Protein AF-A0A379UPT5-F1 (afdb_monomer)

InterPro domains:
  IPR011059 Metal-dependent hydrolase, composite domain superfamily [G3DSA:2.30.40.10] (29-107)
  IPR011059 Metal-dependent hydrolase, composite domain superfamily [SSF51338] (24-90)
  IPR013108 Amidohydrolase 3 [PF07969] (78-233)

Sequence (243 aa):
MISLVPPLLSRTALLFLLTATGAATAARPAADIILHNGNIITLNDAQPQASALAISGSRIVAIGDDTATDEWRGDHTRTIDLQGKTVIPGLTDTHIHAIRGGQTWTFETYWYDSPSLKDALDKLRADANRRPHDQWVAVVGSWIPA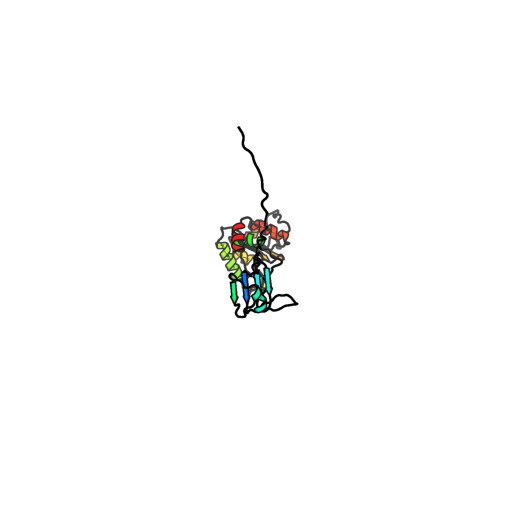QFAENRAPTVAELSHALPDHPAYIQYLYDYALVNQRGIDVLGLNNTPPPDLAGIRVERDAKGSATGKLFGDIAAFNQLFASISSNADREGGLRQFFR

Foldseek 3Di:
DDDDDDDDDDDDDDDDDDDDPDPPPDPQAAAQEKEAQEWEQDPDPVDRTAGMWGHHDPDTPFTHHPVRRPSRDDPNYHYDYCNHYYDYPDDDDPDDPLLVCLQCVLQEQACLPPQAPVSVLVSQLVSLVVDPFAQEYEHADNDDLCSHPNSGDDALVSNCVSCVRYWYWYDDHQAKIFIHPSVCVVQVCVDVVRDDQDQKDFDADPVRRGRRIIHGGPVSVVSVVCVSCVVGPRVVSNVVSVD

Organism: Salmonella enterica I (NCBI:txid59201)

Radius of gyration: 36.58 Å; Cα contacts (8 Å, |Δi|>4): 395; chains: 1; bounding box: 141×35×70 Å

Solvent-accessible surface area (backbone atoms only — not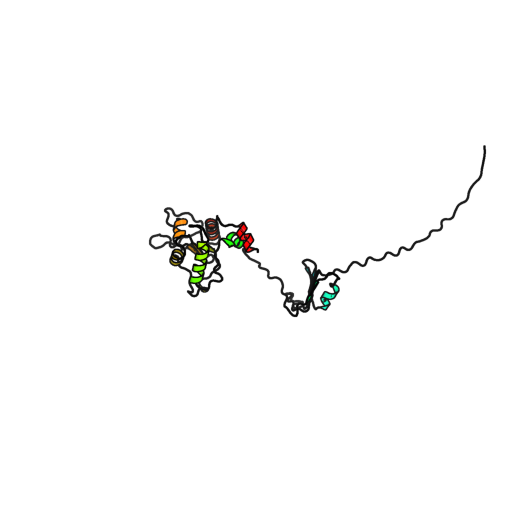 comparable to full-atom values): 14116 Å² total; per-residue (Å²): 138,89,85,88,88,86,88,84,90,81,86,89,81,87,82,85,81,85,78,82,76,78,77,77,76,74,77,76,74,50,22,52,35,35,44,24,55,27,40,31,47,62,86,35,90,94,53,48,64,29,26,17,34,20,28,39,92,95,39,79,79,32,71,25,46,59,72,58,34,52,81,32,63,41,100,76,36,45,75,42,81,42,82,60,41,76,46,67,73,80,86,79,84,91,82,77,62,61,68,66,52,11,37,38,46,80,52,46,48,81,32,75,88,33,57,27,64,68,54,38,48,52,53,49,38,57,56,46,73,74,46,66,81,65,47,63,38,33,25,82,32,50,60,59,36,77,56,20,77,78,57,48,72,86,50,43,67,57,45,25,71,59,32,71,65,28,23,34,42,44,29,44,73,62,70,35,33,40,23,14,60,44,25,35,60,76,61,33,57,73,43,89,78,49,68,90,52,68,68,50,46,72,41,56,48,99,85,66,44,59,63,30,42,34,33,35,50,71,67,23,49,51,53,53,49,51,61,70,48,64,83,47,60,36,65,62,8,34,60,61,63,76,107

pLDDT: mean 90.7, std 14.72, range [34.25, 98.81]

Mean predicted aligned error: 9.3 Å

Nearest PDB structures (foldseek):
  3ggm-assembly1_B  TM=8.087E-01  e=4.899E-08  [Bacillus thuringiensis] serovar konkukian
  3icj-assembly1_A  TM=5.922E-01  e=5.061E-10  Pyrococcus furiosus
  3igh-assembly1_X-2  TM=5.840E-01  e=2.181E-09  Pyrococcus horikoshii
  3t81-assembly1_B  TM=4.496E-01  e=1.947E-02  Agrobacterium fabrum str. C58
  3t8l-assembly1_A  TM=5.126E-01  e=5.047E-02  Agrobacterium fabrum str. C58

Structure (mmCIF, N/CA/C/O backbone):
data_AF-A0A379UPT5-F1
#
_entry.id   AF-A0A379UPT5-F1
#
loop_
_atom_site.group_PDB
_atom_site.id
_atom_site.type_symbol
_atom_site.label_atom_id
_atom_site.label_alt_id
_atom_site.label_comp_id
_atom_site.label_asym_id
_atom_site.label_entity_id
_atom_site.label_seq_id
_atom_site.pdbx_PDB_ins_code
_atom_site.Cartn_x
_atom_site.Cartn_y
_atom_site.Cartn_z
_atom_site.occupancy
_atom_site.B_iso_or_equiv
_atom_site.auth_seq_id
_atom_site.auth_comp_id
_atom_site.auth_asym_id
_atom_site.auth_atom_id
_atom_site.pdbx_PDB_model_num
ATOM 1 N N . MET A 1 1 ? -114.567 11.776 12.971 1.00 39.09 1 MET A N 1
ATOM 2 C CA . MET A 1 1 ? -114.683 10.951 14.195 1.00 39.09 1 MET A CA 1
ATOM 3 C C . MET A 1 1 ? -113.338 11.029 14.914 1.00 39.09 1 MET A C 1
ATOM 5 O O . MET A 1 1 ? -112.404 10.401 14.453 1.00 39.09 1 MET A O 1
ATOM 9 N N . ILE A 1 2 ? -113.070 12.145 15.601 1.00 42.41 2 ILE A N 1
ATOM 10 C CA . ILE A 1 2 ? -113.155 12.394 17.063 1.00 42.41 2 ILE A CA 1
ATOM 11 C C . ILE A 1 2 ? -112.222 11.493 17.889 1.00 42.41 2 ILE A C 1
ATOM 13 O O . ILE A 1 2 ? -112.517 10.315 18.038 1.00 42.41 2 ILE A O 1
ATOM 17 N N . SER A 1 3 ? -111.159 12.088 18.458 1.00 34.25 3 SER A N 1
ATOM 18 C CA . SER A 1 3 ? -110.799 12.088 19.901 1.00 34.25 3 SER A CA 1
ATOM 19 C C . SER A 1 3 ? -109.375 12.679 20.054 1.00 34.25 3 SER A C 1
ATOM 21 O O . SER A 1 3 ? -108.443 12.122 19.491 1.00 34.25 3 SER A O 1
ATOM 23 N N . LEU A 1 4 ? -109.162 13.929 20.496 1.00 41.66 4 LEU A N 1
ATOM 24 C CA . LEU A 1 4 ? -109.145 14.498 21.866 1.00 41.66 4 LEU A CA 1
ATOM 25 C C . LEU A 1 4 ? -107.931 14.097 22.752 1.00 41.66 4 LEU A C 1
ATOM 27 O O . LEU A 1 4 ? -107.810 12.941 23.138 1.00 41.66 4 LEU A O 1
ATOM 31 N N . VAL A 1 5 ? -107.191 15.145 23.184 1.00 39.75 5 VAL A N 1
ATOM 32 C CA . VAL A 1 5 ? -106.715 15.444 24.572 1.00 39.75 5 VAL A CA 1
ATOM 33 C C . VAL A 1 5 ? -105.258 15.075 24.980 1.00 39.75 5 VAL A C 1
ATOM 35 O O . VAL A 1 5 ? -104.710 14.116 24.453 1.00 39.75 5 VAL A O 1
ATOM 38 N N . PRO A 1 6 ? -104.596 15.905 25.843 1.00 50.44 6 PRO A N 1
ATOM 39 C CA . PRO A 1 6 ? -103.208 16.378 25.676 1.00 50.44 6 PRO A CA 1
ATOM 40 C C . PRO A 1 6 ? -102.223 16.016 26.838 1.00 50.44 6 PRO A C 1
ATOM 42 O O . PRO A 1 6 ? -102.115 14.839 27.155 1.00 50.44 6 PRO A O 1
ATOM 45 N N . PRO A 1 7 ? -101.413 16.949 27.401 1.00 66.00 7 PRO A N 1
ATOM 46 C CA . PRO A 1 7 ? -99.941 16.983 27.387 1.00 66.00 7 PRO A CA 1
ATOM 47 C C . PRO A 1 7 ? -99.294 16.539 28.718 1.00 66.00 7 PRO A C 1
ATOM 49 O O . PRO A 1 7 ? -100.008 16.351 29.691 1.00 66.00 7 PRO A O 1
ATOM 52 N N . LEU A 1 8 ? -97.953 16.476 28.808 1.00 41.16 8 LEU A N 1
ATOM 53 C CA . LEU A 1 8 ? -97.180 16.926 29.990 1.00 41.16 8 LEU A CA 1
ATOM 54 C C . LEU A 1 8 ? -95.660 16.809 29.775 1.00 41.16 8 LEU A C 1
ATOM 56 O O . LEU A 1 8 ? -95.152 15.825 29.243 1.00 41.16 8 LEU A O 1
ATOM 60 N N . LEU A 1 9 ? -94.955 17.859 30.203 1.00 49.62 9 LEU A N 1
ATOM 61 C CA . LEU A 1 9 ? -93.500 18.008 30.194 1.00 49.62 9 LEU A CA 1
ATOM 62 C C . LEU A 1 9 ? -92.819 16.976 31.105 1.00 49.62 9 LEU A C 1
ATOM 64 O O . LEU A 1 9 ? -93.272 16.756 32.228 1.00 49.62 9 LEU A O 1
ATOM 68 N N . SER A 1 10 ? -91.679 16.429 30.670 1.00 44.25 10 SER A N 1
ATOM 69 C CA . SER A 1 10 ? -90.803 15.610 31.515 1.00 44.25 10 SER A CA 1
ATOM 70 C C . SER A 1 10 ? -89.430 16.258 31.688 1.00 44.25 10 SER A C 1
ATOM 72 O O . SER A 1 10 ? -88.855 16.816 30.754 1.00 44.25 10 SER A O 1
ATOM 74 N N . ARG A 1 11 ? -88.959 16.212 32.934 1.00 47.78 11 ARG A N 1
ATOM 75 C CA . ARG A 1 11 ? -87.772 16.866 33.494 1.00 47.78 11 ARG A CA 1
ATOM 76 C C . ARG A 1 11 ? -86.488 16.160 33.052 1.00 47.78 11 ARG A C 1
ATOM 78 O O . ARG A 1 11 ? -86.352 14.957 33.252 1.00 47.78 11 ARG A O 1
ATOM 85 N N . THR A 1 12 ? -85.512 16.913 32.558 1.00 46.44 12 THR A N 1
ATOM 86 C CA . THR A 1 12 ? -84.156 16.418 32.281 1.00 46.44 12 THR A CA 1
ATOM 87 C C . THR A 1 12 ? -83.296 16.504 33.545 1.00 46.44 12 THR A C 1
ATOM 89 O O . THR A 1 12 ? -83.111 17.590 34.092 1.00 46.44 12 THR A O 1
ATOM 92 N N . ALA A 1 13 ? -82.753 15.375 34.005 1.00 48.22 13 ALA A N 1
ATOM 93 C CA . ALA A 1 13 ? -81.681 15.323 34.999 1.00 48.22 13 ALA A CA 1
ATOM 94 C C . ALA A 1 13 ? -80.364 14.995 34.279 1.00 48.22 13 ALA A C 1
ATOM 96 O O . ALA A 1 13 ? -80.297 14.025 33.526 1.00 48.22 13 ALA A O 1
ATOM 97 N N . LEU A 1 14 ? -79.339 15.824 34.480 1.00 49.22 14 LEU A N 1
ATOM 98 C CA . LEU A 1 14 ? -78.026 15.684 33.851 1.00 49.22 14 LEU A CA 1
ATOM 99 C C . LEU A 1 14 ? -77.088 14.924 34.801 1.00 49.22 14 LEU A C 1
ATOM 101 O O . LEU A 1 14 ? -76.799 15.401 35.897 1.00 49.22 14 LEU A O 1
ATOM 105 N N . LEU A 1 15 ? -76.628 13.742 34.387 1.00 45.25 15 LEU A N 1
ATOM 106 C CA . LEU A 1 15 ? -75.621 12.950 35.096 1.00 45.25 15 LEU A CA 1
ATOM 107 C C . LEU A 1 15 ? -74.233 13.310 34.538 1.00 45.25 15 LEU A C 1
ATOM 109 O O . LEU A 1 15 ? -73.964 13.071 33.363 1.00 45.25 15 LEU A O 1
ATOM 113 N N . PHE A 1 16 ? -73.351 13.878 35.361 1.00 50.06 16 PHE A N 1
ATOM 114 C CA . PHE A 1 16 ? -71.939 14.059 35.010 1.00 50.06 16 PHE A CA 1
ATOM 115 C C . PHE A 1 16 ? -71.174 12.759 35.297 1.00 50.06 16 PHE A C 1
ATOM 117 O O . PHE A 1 16 ? -71.005 12.385 36.457 1.00 50.06 16 PHE A O 1
ATOM 124 N N . LEU A 1 17 ? -70.702 12.070 34.251 1.00 53.34 17 LEU A N 1
ATOM 125 C CA . LEU A 1 17 ? -69.697 11.011 34.385 1.00 53.34 17 LEU A CA 1
ATOM 126 C C . LEU A 1 17 ? -68.301 11.645 34.456 1.00 53.34 17 LEU A C 1
ATOM 128 O O . LEU A 1 17 ? -67.858 12.289 33.508 1.00 53.34 17 LEU A O 1
ATOM 132 N N . LEU A 1 18 ? -67.599 11.424 35.567 1.00 55.56 18 LEU A N 1
ATOM 133 C CA . LEU A 1 18 ? -66.173 11.717 35.699 1.00 55.56 18 LEU A CA 1
ATOM 134 C C . LEU A 1 18 ? -65.381 10.593 35.008 1.00 55.56 18 LEU A C 1
ATOM 136 O O . LEU A 1 18 ? -65.272 9.488 35.538 1.00 55.56 18 LEU A O 1
ATOM 140 N N . THR A 1 19 ? -64.838 10.843 33.819 1.00 59.66 19 THR A N 1
ATOM 141 C CA . THR A 1 19 ? -63.882 9.926 33.183 1.00 59.66 19 THR A CA 1
ATOM 142 C C . THR A 1 19 ? -62.486 10.202 33.730 1.00 59.66 19 THR A C 1
ATOM 144 O O . THR A 1 19 ? -61.886 11.228 33.411 1.00 59.66 19 THR A O 1
ATOM 147 N N . ALA A 1 20 ? -61.959 9.293 34.552 1.00 57.50 20 ALA A N 1
ATOM 148 C CA . ALA A 1 20 ? -60.555 9.306 34.944 1.00 57.50 20 ALA A CA 1
ATOM 149 C C . ALA A 1 20 ? -59.690 8.955 33.722 1.00 57.50 20 ALA A C 1
ATOM 151 O O . ALA A 1 20 ? -59.616 7.801 33.305 1.00 57.50 20 ALA A O 1
ATOM 152 N N . THR A 1 21 ? -59.050 9.956 33.121 1.00 59.91 21 THR A N 1
ATOM 153 C CA . THR A 1 21 ? -58.015 9.749 32.106 1.00 59.91 21 THR A CA 1
ATOM 154 C C . 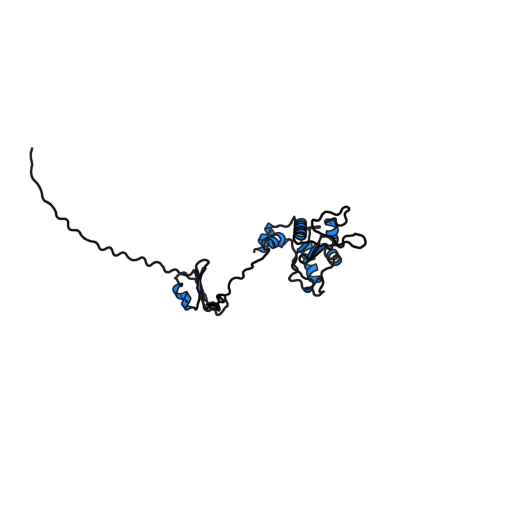THR A 1 21 ? -56.769 9.199 32.790 1.00 59.91 21 THR A C 1
ATOM 156 O O . THR A 1 21 ? -56.055 9.936 33.470 1.00 59.91 21 THR A O 1
ATOM 159 N N . GLY A 1 22 ? -56.511 7.900 32.629 1.00 53.53 22 GLY A N 1
ATOM 160 C CA . GLY A 1 22 ? -55.219 7.313 32.967 1.00 53.53 22 GLY A CA 1
ATOM 161 C C . GLY A 1 22 ? -54.136 7.989 32.131 1.00 53.53 22 GLY A C 1
ATOM 162 O O . GLY A 1 22 ? -54.154 7.902 30.905 1.00 53.53 22 GLY A O 1
ATOM 163 N N . ALA A 1 23 ? -53.220 8.701 32.786 1.00 54.81 23 ALA A N 1
ATOM 164 C CA . ALA A 1 23 ? -52.024 9.202 32.133 1.00 54.81 23 ALA A CA 1
ATOM 165 C C . ALA A 1 23 ? -51.222 7.990 31.650 1.00 54.81 23 ALA A C 1
ATOM 167 O O . ALA A 1 23 ? -50.731 7.208 32.465 1.00 54.81 23 ALA A O 1
ATOM 168 N N . ALA A 1 24 ? -51.116 7.810 30.334 1.00 57.53 24 ALA A N 1
ATOM 169 C CA . ALA A 1 24 ? -50.147 6.890 29.768 1.00 57.53 24 ALA A CA 1
ATOM 170 C C . ALA A 1 24 ? -48.765 7.365 30.231 1.00 57.53 24 ALA A C 1
ATOM 172 O O . ALA A 1 24 ? -48.284 8.411 29.794 1.00 57.53 24 ALA A O 1
ATOM 173 N N . THR A 1 25 ? -48.157 6.645 31.172 1.00 58.81 25 THR A N 1
ATOM 174 C CA . THR A 1 25 ? -46.758 6.843 31.539 1.00 58.81 25 THR A CA 1
ATOM 175 C C . THR A 1 25 ? -45.945 6.672 30.268 1.00 58.81 25 THR A C 1
ATOM 177 O O . THR A 1 25 ? -45.849 5.558 29.753 1.00 58.81 25 THR A O 1
ATOM 180 N N . ALA A 1 26 ? -45.417 7.773 29.725 1.00 59.91 26 ALA A N 1
ATOM 181 C CA . ALA A 1 26 ? -44.471 7.703 28.625 1.00 59.91 26 ALA A CA 1
ATOM 182 C C . ALA A 1 26 ? -43.355 6.748 29.055 1.00 59.91 26 ALA A C 1
ATOM 184 O O . ALA A 1 26 ? -42.753 6.941 30.116 1.00 59.91 26 ALA A O 1
ATOM 185 N N . ALA A 1 27 ? -43.153 5.678 28.284 1.00 64.81 27 ALA A N 1
ATOM 186 C CA . ALA A 1 27 ? -42.092 4.725 28.554 1.00 64.81 27 ALA A CA 1
ATOM 187 C C . ALA A 1 27 ? -40.776 5.503 28.644 1.00 64.81 27 ALA A C 1
ATOM 189 O O . ALA A 1 27 ? -40.470 6.311 27.762 1.00 64.81 27 ALA A O 1
ATOM 190 N N . ARG A 1 28 ? -40.041 5.321 29.746 1.00 68.50 28 ARG A N 1
ATOM 191 C CA . ARG A 1 28 ? -38.742 5.974 29.913 1.00 68.50 28 ARG A CA 1
ATOM 192 C C . ARG A 1 28 ? -37.831 5.536 28.763 1.00 68.50 28 ARG A C 1
ATOM 194 O O . ARG A 1 28 ? -37.852 4.353 28.418 1.00 68.50 28 ARG A O 1
ATOM 201 N N . PRO A 1 29 ? -37.064 6.456 28.157 1.00 79.56 29 PRO A N 1
ATOM 202 C CA . PRO A 1 29 ? -36.105 6.071 27.136 1.00 79.56 29 PRO A CA 1
ATOM 203 C C . PRO A 1 29 ? -35.089 5.103 27.756 1.00 79.56 29 PRO A C 1
ATOM 205 O O . PRO A 1 29 ? -34.488 5.404 28.782 1.00 79.56 29 PRO A O 1
ATOM 208 N N . ALA A 1 30 ? -34.944 3.926 27.151 1.00 92.50 30 ALA A N 1
ATOM 209 C CA . ALA A 1 30 ? -33.991 2.903 27.563 1.00 92.50 30 ALA A CA 1
ATOM 210 C C . ALA A 1 30 ? -32.846 2.824 26.548 1.00 92.50 30 ALA A C 1
ATOM 212 O O . ALA A 1 30 ? -33.042 3.048 25.351 1.00 92.50 30 ALA A O 1
ATOM 213 N N . ALA A 1 31 ? -31.649 2.508 27.027 1.00 97.31 31 ALA A N 1
ATOM 214 C CA . ALA A 1 31 ? -30.496 2.239 26.187 1.00 97.31 31 ALA A CA 1
ATOM 215 C C . ALA A 1 31 ? -30.583 0.842 25.562 1.00 97.31 31 ALA A C 1
ATOM 217 O O . ALA A 1 31 ? -31.107 -0.096 26.166 1.00 97.31 31 ALA A O 1
ATOM 218 N N . ASP A 1 32 ? -29.998 0.689 24.379 1.00 97.69 32 ASP A N 1
ATOM 219 C CA . ASP A 1 32 ? -29.817 -0.613 23.739 1.00 97.69 32 ASP A CA 1
ATOM 220 C C . ASP A 1 32 ? -28.683 -1.391 24.418 1.00 97.69 32 ASP A C 1
ATOM 222 O O . ASP A 1 32 ? -28.782 -2.602 24.626 1.00 97.69 32 ASP A O 1
ATOM 226 N N . ILE A 1 33 ? -27.599 -0.691 24.785 1.00 98.25 33 ILE A N 1
ATOM 227 C CA . ILE A 1 33 ? -26.409 -1.268 25.420 1.00 98.25 33 ILE A CA 1
ATOM 228 C C . ILE A 1 33 ? -25.971 -0.402 26.603 1.00 98.25 33 ILE A C 1
ATOM 230 O O . ILE A 1 33 ? -25.861 0.814 26.472 1.00 98.25 33 ILE A O 1
ATOM 234 N N . ILE A 1 34 ? -25.644 -1.033 27.730 1.00 98.19 34 ILE A N 1
ATOM 235 C CA . ILE A 1 34 ? -24.885 -0.426 28.830 1.00 98.19 34 ILE A CA 1
ATOM 236 C C . ILE A 1 34 ? -23.562 -1.174 28.964 1.00 98.19 34 ILE A C 1
ATOM 238 O O . ILE A 1 34 ? -23.550 -2.396 29.125 1.00 98.19 34 ILE A O 1
ATOM 242 N N . LEU A 1 35 ? -22.454 -0.439 28.908 1.00 98.19 35 LEU A N 1
ATOM 243 C CA . LEU A 1 35 ? -21.132 -0.923 29.296 1.00 98.19 35 LEU A CA 1
ATOM 244 C C . LEU A 1 35 ? -20.851 -0.406 30.707 1.00 98.19 35 LEU A C 1
ATOM 246 O O . LEU A 1 35 ? -21.046 0.784 30.938 1.00 98.19 35 LEU A O 1
ATOM 250 N N . HIS A 1 36 ? -20.398 -1.251 31.630 1.00 97.88 36 HIS A N 1
ATOM 251 C CA . HIS A 1 36 ? -20.111 -0.837 33.011 1.00 97.88 36 HIS A CA 1
ATOM 252 C C . HIS A 1 36 ? -18.873 -1.538 33.573 1.00 97.88 36 HIS A C 1
ATOM 254 O O . HIS A 1 36 ? -18.344 -2.448 32.927 1.00 97.88 36 HIS A O 1
ATOM 260 N N . ASN A 1 37 ? -18.416 -1.123 34.763 1.00 97.12 37 ASN A N 1
ATOM 261 C CA . ASN A 1 37 ? -17.210 -1.657 35.401 1.00 97.12 37 ASN A CA 1
ATOM 262 C C . ASN A 1 37 ? -15.981 -1.600 34.464 1.00 97.12 37 ASN A C 1
ATOM 264 O O . ASN A 1 37 ? -15.238 -2.570 34.322 1.00 97.12 37 ASN A O 1
ATOM 268 N N . GLY A 1 38 ? -15.802 -0.488 33.746 1.00 97.12 38 GLY A N 1
ATOM 269 C CA . GLY A 1 38 ? -14.705 -0.278 32.797 1.00 97.12 38 GLY A CA 1
ATOM 270 C C . GLY A 1 38 ? -13.767 0.869 33.164 1.00 97.12 38 GLY A C 1
ATOM 271 O O . GLY A 1 38 ? -13.973 1.587 34.137 1.00 97.12 38 GLY A O 1
ATOM 272 N N . ASN A 1 39 ? -12.746 1.058 32.332 1.00 97.38 39 ASN A N 1
ATOM 273 C CA . ASN A 1 39 ? -11.928 2.269 32.288 1.00 97.38 39 ASN A CA 1
ATOM 274 C C . ASN A 1 39 ? -12.211 3.008 30.971 1.00 97.38 39 ASN A C 1
ATOM 276 O O . ASN A 1 39 ? -11.667 2.664 29.924 1.00 97.38 39 ASN A O 1
ATOM 280 N N . ILE A 1 40 ? -13.112 3.983 30.984 1.00 97.81 40 ILE A N 1
ATOM 281 C CA . ILE A 1 40 ? -13.579 4.656 29.769 1.00 97.81 40 ILE A CA 1
ATOM 282 C C . ILE A 1 40 ? -12.841 5.983 29.618 1.00 97.81 40 ILE A C 1
ATOM 284 O O . ILE A 1 40 ? -13.010 6.888 30.433 1.00 97.81 40 ILE A O 1
ATOM 288 N N . ILE A 1 41 ? -12.057 6.109 28.548 1.00 96.81 41 ILE A N 1
ATOM 289 C CA . ILE A 1 41 ? -11.374 7.349 28.171 1.00 96.81 41 ILE A CA 1
ATOM 290 C C . ILE A 1 41 ? -12.310 8.134 27.256 1.00 96.81 41 ILE A C 1
ATOM 292 O O . ILE A 1 41 ? -12.623 7.690 26.156 1.00 96.81 41 ILE A O 1
ATOM 296 N N . THR A 1 42 ? -12.768 9.300 27.699 1.00 94.88 42 THR A N 1
ATOM 297 C CA . THR A 1 42 ? -13.811 10.054 26.978 1.00 94.88 42 THR A CA 1
ATOM 298 C C . THR A 1 42 ? -13.247 11.049 25.962 1.00 94.88 42 THR A C 1
ATOM 300 O O . THR A 1 42 ? -13.961 11.458 25.050 1.00 94.88 42 THR A O 1
ATOM 303 N N . LEU A 1 43 ? -11.983 11.459 26.144 1.00 92.19 43 LEU A N 1
ATOM 304 C CA . LEU A 1 43 ? -11.359 12.618 25.485 1.00 92.19 43 LEU A CA 1
ATOM 305 C C . LEU A 1 43 ? -12.127 13.944 25.687 1.00 92.19 43 LEU A C 1
ATOM 307 O O . LEU A 1 43 ? -11.954 14.886 24.920 1.00 92.19 43 LEU A O 1
ATOM 311 N N . ASN A 1 44 ? -12.967 14.024 26.722 1.00 93.81 44 ASN A N 1
ATOM 312 C CA . ASN A 1 44 ? -13.610 15.250 27.183 1.00 93.81 44 ASN A CA 1
ATOM 313 C C . ASN A 1 44 ? -12.847 15.793 28.396 1.00 93.81 44 ASN A C 1
ATOM 315 O O . ASN A 1 44 ? -12.866 15.168 29.455 1.00 93.81 44 ASN A O 1
ATOM 319 N N . ASP A 1 45 ? -12.238 16.973 28.274 1.00 94.25 45 ASP A N 1
ATOM 320 C CA . ASP A 1 45 ? -11.446 17.593 29.348 1.00 94.25 45 ASP A CA 1
ATOM 321 C C . ASP A 1 45 ? -12.235 17.792 30.654 1.00 94.25 45 ASP A C 1
ATOM 323 O O . ASP A 1 45 ? -11.663 17.721 31.741 1.00 94.25 45 ASP A O 1
ATOM 327 N N . ALA A 1 46 ? -13.554 18.002 30.574 1.00 94.38 46 ALA A N 1
ATOM 328 C CA . ALA A 1 46 ? -14.406 18.172 31.753 1.00 94.38 46 ALA A CA 1
ATOM 329 C C . ALA A 1 46 ? -14.744 16.846 32.462 1.00 94.38 46 ALA A C 1
ATOM 331 O O . ALA A 1 46 ? -15.145 16.854 33.624 1.00 94.38 46 ALA A O 1
ATOM 332 N N . GLN A 1 47 ? -14.606 15.712 31.772 1.00 92.44 47 GLN A N 1
ATOM 333 C CA . GLN A 1 47 ? -14.916 14.384 32.301 1.00 92.44 47 GLN A CA 1
ATOM 334 C C . GLN A 1 47 ? -14.029 13.328 31.624 1.00 92.44 47 GLN A C 1
ATOM 336 O O . GLN A 1 47 ? -14.537 12.513 30.857 1.00 92.44 47 GLN A O 1
ATOM 341 N N . PRO A 1 48 ? -12.705 13.331 31.858 1.00 92.25 48 PRO A N 1
ATOM 342 C CA . PRO A 1 48 ? -11.753 12.555 31.056 1.00 92.25 48 PRO A CA 1
ATOM 343 C C . PRO A 1 48 ? -11.838 11.037 31.278 1.00 92.25 48 PRO A C 1
ATOM 345 O O . PRO A 1 48 ? -11.384 10.270 30.427 1.00 92.25 48 PRO A O 1
ATOM 348 N N . GLN A 1 49 ? -12.413 10.608 32.407 1.00 93.19 49 GLN A N 1
ATOM 349 C CA . GLN A 1 49 ? -12.576 9.207 32.797 1.00 93.19 49 GLN A CA 1
ATOM 350 C C . GLN A 1 49 ? -14.020 8.913 33.220 1.00 93.19 49 GLN A C 1
ATOM 352 O O . GLN A 1 49 ? -14.691 9.762 33.810 1.00 93.19 49 GLN A O 1
ATOM 357 N N . ALA A 1 50 ? -14.472 7.692 32.943 1.00 97.38 50 ALA A N 1
ATOM 358 C CA . ALA A 1 50 ? -15.760 7.135 33.351 1.00 97.38 50 ALA A CA 1
ATOM 359 C C . ALA A 1 50 ? -15.627 5.615 33.583 1.00 97.38 50 ALA A C 1
ATOM 361 O O . ALA A 1 50 ? -14.680 5.001 33.086 1.00 97.38 50 ALA A O 1
ATOM 362 N N . SER A 1 51 ? -16.562 5.001 34.315 1.00 97.88 51 SER A N 1
ATOM 363 C CA . SER A 1 51 ? -16.633 3.538 34.485 1.00 97.88 51 SER A CA 1
ATOM 364 C C . SER A 1 51 ? -17.799 2.885 33.751 1.00 97.88 51 SER A C 1
ATOM 366 O O . SER A 1 51 ? -17.736 1.685 33.478 1.00 97.88 51 SER A O 1
ATOM 368 N N . ALA A 1 52 ? -18.815 3.661 33.362 1.00 98.06 52 ALA A N 1
ATOM 369 C CA . ALA A 1 52 ? -19.934 3.189 32.564 1.00 98.06 52 ALA A CA 1
ATOM 370 C C . ALA A 1 52 ? -20.384 4.186 31.485 1.00 98.06 52 ALA A C 1
ATOM 372 O O . ALA A 1 52 ? -20.196 5.402 31.596 1.00 98.06 52 ALA A O 1
ATOM 373 N N . LEU A 1 53 ? -20.990 3.654 30.421 1.00 97.56 53 LEU A N 1
ATOM 374 C CA . LEU A 1 53 ? -21.680 4.428 29.390 1.00 97.56 53 LEU A CA 1
ATOM 375 C C . LEU A 1 53 ? -22.903 3.671 28.861 1.00 97.56 53 LEU A C 1
ATOM 377 O O . LEU A 1 53 ? -22.909 2.439 28.798 1.00 97.56 53 LEU A O 1
ATOM 381 N N . ALA A 1 54 ? -23.917 4.417 28.435 1.00 97.88 54 ALA A N 1
ATOM 382 C CA . ALA A 1 54 ? -25.145 3.899 27.845 1.00 97.88 54 ALA A CA 1
ATOM 383 C C . ALA A 1 54 ? -25.266 4.342 26.379 1.00 97.88 54 ALA A C 1
ATOM 385 O O . ALA A 1 54 ? -25.015 5.504 26.052 1.00 97.88 54 ALA A O 1
ATOM 386 N N . ILE A 1 55 ? -25.661 3.425 25.495 1.00 97.75 55 ILE A N 1
ATOM 387 C CA . ILE A 1 55 ? -25.782 3.632 24.046 1.00 97.75 55 ILE A CA 1
ATOM 388 C C . ILE A 1 55 ? -27.229 3.396 23.621 1.00 97.75 55 ILE A C 1
ATOM 390 O O . ILE A 1 55 ? -27.800 2.352 23.931 1.00 97.75 55 ILE A O 1
ATOM 394 N N . SER A 1 56 ? -27.797 4.334 22.865 1.00 96.62 56 SER A N 1
ATOM 395 C CA . SER A 1 56 ? -29.070 4.171 22.158 1.00 96.62 56 SER A CA 1
ATOM 396 C C . SER A 1 56 ? -28.881 4.525 20.682 1.00 96.62 56 SER A C 1
ATOM 398 O O . SER A 1 56 ? -28.426 5.622 20.336 1.00 96.62 56 SER A O 1
ATOM 400 N N . GLY A 1 57 ? -29.170 3.574 19.797 1.00 94.81 57 GLY A N 1
ATOM 401 C CA . GLY A 1 57 ? -28.862 3.631 18.377 1.00 94.81 57 GLY A CA 1
ATOM 402 C C . GLY A 1 57 ? -27.382 3.928 18.136 1.00 94.81 57 GLY A C 1
ATOM 403 O O . GLY A 1 57 ? -26.500 3.153 18.495 1.00 94.81 57 GLY A O 1
ATOM 404 N N . SER A 1 58 ? -27.107 5.081 17.525 1.00 95.62 58 SER A N 1
ATOM 405 C CA . SER A 1 58 ? -25.756 5.554 17.207 1.00 95.62 58 SER A CA 1
ATOM 406 C C . SER A 1 58 ? -25.242 6.632 18.172 1.00 95.62 58 SER A C 1
ATOM 408 O O . SER A 1 58 ? -24.349 7.399 17.806 1.00 95.62 58 SER A O 1
ATOM 410 N N . ARG A 1 59 ? -25.851 6.784 19.357 1.00 96.44 59 ARG A N 1
ATOM 411 C CA . ARG A 1 59 ? -25.525 7.851 20.314 1.00 96.44 59 ARG A CA 1
ATOM 412 C C . ARG A 1 59 ? -25.199 7.289 21.688 1.00 96.44 59 ARG A C 1
ATOM 414 O O . ARG A 1 59 ? -25.881 6.395 22.178 1.00 96.44 59 ARG A O 1
ATOM 421 N N . ILE A 1 60 ? -24.199 7.884 22.327 1.00 96.31 60 ILE A N 1
ATOM 422 C CA . ILE A 1 60 ? -23.984 7.745 23.767 1.00 96.31 60 ILE A CA 1
ATOM 423 C C . ILE A 1 60 ? -24.992 8.672 24.452 1.00 96.31 60 ILE A C 1
ATOM 425 O O . ILE A 1 60 ? -25.013 9.869 24.167 1.00 96.31 60 ILE A O 1
ATOM 429 N N . VAL A 1 61 ? -25.856 8.108 25.293 1.00 96.19 61 VAL A N 1
ATOM 430 C CA . VAL A 1 61 ? -26.945 8.827 25.979 1.00 96.19 61 VAL A CA 1
ATOM 431 C C . VAL A 1 61 ? -26.635 9.121 27.446 1.00 96.19 61 VAL A C 1
ATOM 433 O O . VAL A 1 61 ? -27.188 10.066 27.998 1.00 96.19 61 VAL A O 1
ATOM 436 N N . ALA A 1 62 ? -25.696 8.384 28.043 1.00 96.00 62 ALA A N 1
ATOM 437 C CA . ALA A 1 62 ? -25.123 8.680 29.354 1.00 96.00 62 ALA A CA 1
ATOM 438 C C . ALA A 1 62 ? -23.680 8.178 29.454 1.00 96.00 62 ALA A C 1
ATOM 440 O O . ALA A 1 62 ? -23.313 7.197 28.803 1.00 96.00 62 ALA A O 1
ATOM 441 N N . ILE A 1 63 ? -22.873 8.850 30.276 1.00 96.62 63 ILE A N 1
ATOM 442 C CA . ILE A 1 63 ? -21.487 8.484 30.574 1.00 96.62 63 ILE A CA 1
ATOM 443 C C . ILE A 1 63 ? -21.102 8.974 31.974 1.00 96.62 63 ILE A C 1
ATOM 445 O O . ILE A 1 63 ? -21.371 10.120 32.337 1.00 96.62 63 ILE A O 1
ATOM 449 N N . GLY A 1 64 ? -20.481 8.115 32.776 1.00 95.50 64 GLY A N 1
ATOM 450 C CA . GLY A 1 64 ? -20.149 8.433 34.162 1.00 95.50 64 GLY A CA 1
ATOM 451 C C . GLY A 1 64 ? -19.705 7.211 34.946 1.00 95.50 64 GLY A C 1
ATOM 452 O O . GLY A 1 64 ? -19.011 6.351 34.409 1.00 95.50 64 GLY A O 1
ATOM 453 N N . ASP A 1 65 ? -20.074 7.146 36.220 1.00 94.06 65 ASP A N 1
ATOM 454 C CA . ASP A 1 65 ? -19.955 5.909 36.986 1.00 94.06 65 ASP A CA 1
ATOM 455 C C . ASP A 1 65 ? -21.096 4.932 36.646 1.00 94.06 65 ASP A C 1
ATOM 457 O O . ASP A 1 65 ? -21.986 5.245 35.851 1.00 94.06 65 ASP A O 1
ATOM 461 N N . ASP A 1 66 ? -21.082 3.744 37.249 1.00 84.69 66 ASP A N 1
ATOM 462 C CA . ASP A 1 66 ? -22.104 2.720 37.012 1.00 84.69 66 ASP A CA 1
ATOM 463 C C . ASP A 1 66 ? -23.530 3.247 37.296 1.00 84.69 66 ASP A C 1
ATOM 465 O O . ASP A 1 66 ? -24.456 2.940 36.540 1.00 84.69 66 ASP A O 1
ATOM 469 N N . THR A 1 67 ? -23.691 4.139 38.283 1.00 91.81 67 THR A N 1
ATOM 470 C CA . THR A 1 67 ? -24.995 4.717 38.654 1.00 91.81 67 THR A CA 1
ATOM 471 C C . THR A 1 67 ? -25.517 5.720 37.628 1.00 91.81 67 THR A C 1
ATOM 473 O O . THR A 1 67 ? -26.726 5.817 37.414 1.00 91.81 67 THR A O 1
ATOM 476 N N . ALA A 1 68 ? -24.622 6.412 36.915 1.00 91.31 68 ALA A N 1
ATOM 477 C CA . ALA A 1 68 ? -24.978 7.366 35.866 1.00 91.31 68 ALA A CA 1
ATOM 478 C C . ALA A 1 68 ? -25.717 6.719 34.678 1.00 91.31 68 ALA A C 1
ATOM 480 O O . ALA A 1 68 ? -26.332 7.418 33.876 1.00 91.31 68 ALA A O 1
ATOM 481 N N . THR A 1 69 ? -25.665 5.389 34.549 1.00 93.75 69 THR A N 1
ATOM 482 C CA . THR A 1 69 ? -26.342 4.646 33.472 1.00 93.75 69 THR A CA 1
ATOM 483 C C . THR A 1 69 ? -27.619 3.934 33.914 1.00 93.75 69 THR A C 1
ATOM 485 O O . THR A 1 69 ? -28.368 3.457 33.061 1.00 93.75 69 THR A O 1
ATOM 488 N N . ASP A 1 70 ? -27.914 3.880 35.215 1.00 90.69 70 ASP A N 1
ATOM 489 C CA . ASP A 1 70 ? -29.016 3.070 35.746 1.00 90.69 70 ASP A CA 1
ATOM 490 C C . ASP A 1 70 ? -30.394 3.548 35.282 1.00 90.69 70 ASP A C 1
ATOM 492 O O . ASP A 1 70 ? -31.274 2.729 35.021 1.00 90.69 70 ASP A O 1
ATOM 496 N N . GLU A 1 71 ? -30.585 4.859 35.107 1.00 90.62 71 GLU A N 1
ATOM 497 C CA . GLU A 1 71 ? -31.848 5.415 34.600 1.00 90.62 71 GLU A CA 1
ATOM 498 C C . GLU A 1 71 ? -32.152 5.006 33.148 1.00 90.62 71 GLU A C 1
ATOM 500 O O . GLU A 1 71 ? -33.310 5.040 32.729 1.00 90.62 71 GLU A O 1
ATOM 505 N N . TRP A 1 72 ? -31.124 4.581 32.406 1.00 94.75 72 TRP A N 1
ATOM 506 C CA . TRP A 1 72 ? -31.210 4.125 31.020 1.00 94.75 72 TRP A CA 1
ATOM 507 C C . TRP A 1 72 ? -31.404 2.610 30.907 1.00 94.75 72 TRP A C 1
ATOM 509 O O . TRP A 1 72 ? -31.529 2.085 29.799 1.00 94.75 72 TRP A O 1
ATOM 519 N N . ARG A 1 73 ? -31.428 1.885 32.028 1.00 94.38 73 ARG A N 1
ATOM 520 C CA . ARG A 1 73 ? -31.640 0.438 32.055 1.00 94.38 73 ARG A CA 1
ATOM 521 C C . ARG A 1 73 ? -33.125 0.115 31.876 1.00 94.38 73 ARG A C 1
ATOM 523 O O . ARG A 1 73 ? -33.955 0.498 32.696 1.00 94.38 73 ARG A O 1
ATOM 530 N N . GLY A 1 74 ? -33.448 -0.641 30.831 1.00 93.38 74 GLY A N 1
ATOM 531 C CA . GLY A 1 74 ? -34.782 -1.187 30.578 1.00 93.38 74 GLY A CA 1
ATOM 532 C C . GLY A 1 74 ? -34.772 -2.696 30.331 1.00 93.38 74 GLY A C 1
ATOM 533 O O . GLY A 1 74 ? -33.715 -3.321 30.245 1.00 93.38 74 GLY A O 1
ATOM 534 N N . ASP A 1 75 ? -35.963 -3.273 30.165 1.00 92.88 75 ASP A N 1
ATOM 535 C CA . ASP A 1 75 ? -36.181 -4.726 30.035 1.00 92.88 75 ASP A CA 1
ATOM 536 C C . ASP A 1 75 ? -35.439 -5.370 28.847 1.00 92.88 75 ASP A C 1
ATOM 538 O O . ASP A 1 75 ? -35.186 -6.575 28.840 1.00 92.88 75 ASP A O 1
ATOM 542 N N . HIS A 1 76 ? -35.077 -4.573 27.839 1.00 94.25 76 HIS A N 1
ATOM 543 C CA . HIS A 1 76 ? -34.360 -5.015 26.638 1.00 94.25 76 HIS A CA 1
ATOM 544 C C . HIS A 1 76 ? -32.913 -4.509 26.560 1.00 94.25 76 HIS A C 1
ATOM 546 O O . HIS A 1 76 ? -32.221 -4.791 25.582 1.00 94.25 76 HIS A O 1
ATOM 552 N N . THR A 1 77 ? -32.433 -3.781 27.573 1.00 97.12 77 THR A N 1
ATOM 553 C CA . THR A 1 77 ? -31.075 -3.235 27.580 1.00 97.12 77 THR A CA 1
ATOM 554 C C . THR A 1 77 ? -30.048 -4.346 27.752 1.00 97.12 77 THR A C 1
ATOM 556 O O . THR A 1 77 ? -29.997 -5.033 28.776 1.00 97.12 77 THR A O 1
ATOM 559 N N . ARG A 1 78 ? -29.149 -4.490 26.778 1.00 97.88 78 ARG A N 1
ATOM 560 C CA . ARG A 1 78 ? -28.016 -5.406 26.892 1.00 97.88 78 ARG A CA 1
ATOM 561 C C . ARG A 1 78 ? -26.955 -4.804 27.808 1.00 97.88 78 ARG A C 1
ATOM 563 O O . ARG A 1 78 ? -26.341 -3.798 27.480 1.00 97.88 78 ARG A O 1
ATOM 570 N N . THR A 1 79 ? -26.685 -5.457 28.931 1.00 97.25 79 THR A N 1
ATOM 571 C CA . THR A 1 79 ? -25.636 -5.023 29.867 1.00 97.25 79 THR A CA 1
ATOM 572 C C . THR A 1 79 ? -24.365 -5.835 29.658 1.00 97.25 79 THR A C 1
ATOM 574 O O . THR A 1 79 ? -24.426 -7.060 29.555 1.00 97.25 79 THR A O 1
ATOM 577 N N . ILE A 1 80 ? -23.225 -5.155 29.567 1.00 98.06 80 ILE A N 1
ATOM 578 C CA . ILE A 1 80 ? -21.908 -5.752 29.347 1.00 98.06 80 ILE A CA 1
ATOM 579 C C . ILE A 1 80 ? -20.975 -5.293 30.472 1.00 98.06 80 ILE A C 1
ATOM 581 O O . ILE A 1 80 ? -20.608 -4.120 30.539 1.00 98.06 80 ILE A O 1
ATOM 585 N N . ASP A 1 81 ? -20.584 -6.234 31.330 1.00 97.75 81 ASP A N 1
ATOM 586 C CA . ASP A 1 81 ? -19.535 -6.039 32.334 1.00 97.75 81 ASP A CA 1
ATOM 587 C C . ASP A 1 81 ? -18.167 -6.034 31.640 1.00 97.75 81 ASP A C 1
ATOM 589 O O . ASP A 1 81 ? -17.766 -7.020 31.011 1.00 97.75 81 ASP A O 1
ATOM 593 N N . LEU A 1 82 ? -17.460 -4.908 31.721 1.00 98.06 82 LEU A N 1
ATOM 594 C CA . LEU A 1 82 ? -16.153 -4.732 31.100 1.00 98.06 82 LEU A CA 1
ATOM 595 C C . LEU A 1 82 ? -15.015 -5.336 31.927 1.00 98.06 82 LEU A C 1
ATOM 597 O O . LEU A 1 82 ? -13.921 -5.489 31.384 1.00 98.06 82 LEU A O 1
ATOM 601 N N . GLN A 1 83 ? -15.240 -5.704 33.193 1.00 97.81 83 GLN A N 1
ATOM 602 C CA . GLN A 1 83 ? -14.233 -6.316 34.071 1.00 97.81 83 GLN A CA 1
ATOM 603 C C . GLN A 1 83 ? -12.919 -5.514 34.138 1.00 97.81 83 GLN A C 1
ATOM 605 O O . GLN A 1 83 ? -11.821 -6.065 34.061 1.00 97.81 83 GLN A O 1
ATOM 610 N N . GLY A 1 84 ? -13.033 -4.190 34.210 1.00 96.69 84 GLY A N 1
ATOM 611 C CA . GLY A 1 84 ? -11.921 -3.242 34.239 1.00 96.69 84 GLY A CA 1
ATOM 612 C C . GLY A 1 84 ? -11.247 -2.983 32.886 1.00 96.69 84 GLY A C 1
ATOM 613 O O . GLY A 1 84 ? -10.243 -2.273 32.843 1.00 96.69 84 GLY A O 1
ATOM 614 N N . LYS A 1 85 ? -11.753 -3.532 31.771 1.00 98.31 85 LYS A N 1
ATOM 615 C CA . LYS A 1 85 ? -11.196 -3.271 30.431 1.00 98.31 85 LYS A CA 1
ATOM 616 C C . LYS A 1 85 ? -11.370 -1.811 30.017 1.00 98.31 85 LYS A C 1
ATOM 618 O O . LYS A 1 85 ? -12.317 -1.132 30.416 1.00 98.31 85 LYS A O 1
ATOM 623 N N . THR A 1 86 ? -10.460 -1.354 29.159 1.00 97.62 86 THR A N 1
ATOM 624 C CA . THR A 1 86 ? -10.457 0.020 28.655 1.00 97.62 86 THR A CA 1
ATOM 625 C C . THR A 1 86 ? -11.358 0.180 27.433 1.00 97.62 86 THR A C 1
ATOM 627 O O . THR A 1 86 ? -11.270 -0.607 26.489 1.00 97.62 86 THR A O 1
ATOM 630 N N . VAL A 1 87 ? -12.166 1.241 27.424 1.00 97.25 87 VAL A N 1
ATOM 631 C 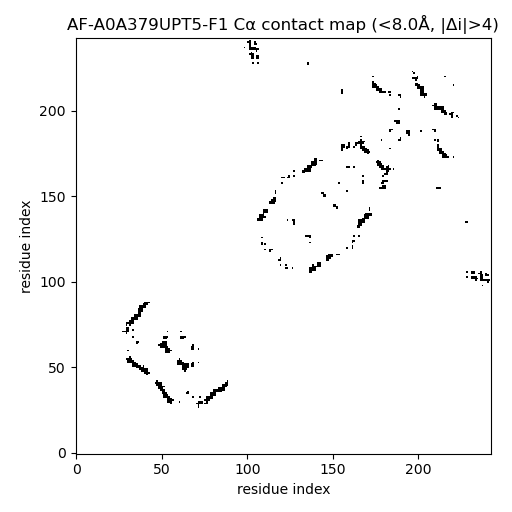CA . VAL A 1 87 ? -12.902 1.721 26.246 1.00 97.25 87 VAL A CA 1
ATOM 632 C C . VAL A 1 87 ? -12.285 3.040 25.798 1.00 97.25 87 VAL A C 1
ATOM 634 O O . VAL A 1 87 ? -12.057 3.931 26.614 1.00 97.25 87 VAL A O 1
ATOM 637 N N . ILE A 1 88 ? -12.029 3.160 24.498 1.00 96.44 88 ILE A N 1
ATOM 638 C CA . ILE A 1 88 ? -11.570 4.394 23.854 1.00 96.44 88 ILE A CA 1
ATOM 639 C C . ILE A 1 88 ? -12.542 4.784 22.738 1.00 96.44 88 ILE A C 1
ATOM 641 O O . ILE A 1 88 ? -13.253 3.910 22.226 1.00 96.44 88 ILE A O 1
ATOM 645 N N . PRO A 1 89 ? -12.563 6.056 22.308 1.00 94.25 89 PRO A N 1
ATOM 646 C CA . PRO A 1 89 ? -13.246 6.431 21.083 1.00 94.25 89 PRO A CA 1
ATOM 647 C C . PRO A 1 89 ? -12.676 5.641 19.904 1.00 94.25 89 PRO A C 1
ATOM 649 O O . PRO A 1 89 ? -11.479 5.343 19.859 1.00 94.25 89 PRO A O 1
ATOM 652 N N . GLY A 1 90 ? -13.539 5.299 18.947 1.00 94.88 90 GLY A N 1
ATOM 653 C CA . GLY A 1 90 ? -13.101 4.647 17.718 1.00 94.88 90 GLY A CA 1
ATOM 654 C C . GLY A 1 90 ? -12.023 5.477 17.019 1.00 94.88 90 GLY A C 1
ATOM 655 O O . GLY A 1 90 ? -12.120 6.705 16.950 1.00 94.88 90 GLY A O 1
ATOM 656 N N . LEU A 1 91 ? -10.990 4.808 16.508 1.00 94.69 91 LEU A N 1
ATOM 657 C CA . LEU A 1 91 ? -9.931 5.482 15.765 1.00 94.69 91 LEU A CA 1
ATOM 658 C C . LE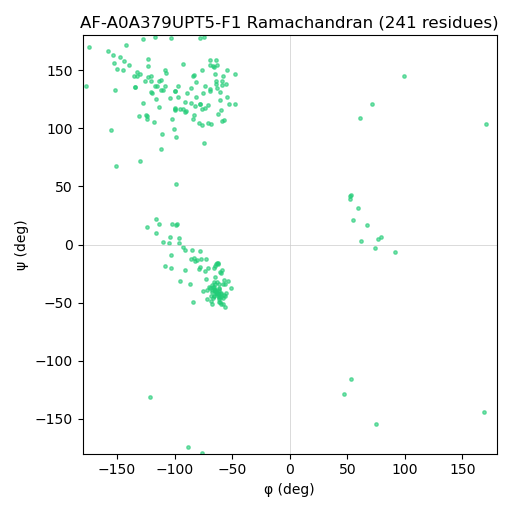U A 1 91 ? -10.518 6.119 14.502 1.00 94.69 91 LEU A C 1
ATOM 660 O O . LEU A 1 91 ? -11.293 5.490 13.783 1.00 94.69 91 LEU A O 1
ATOM 664 N N . THR A 1 92 ? -10.141 7.370 14.242 1.00 94.00 92 THR A N 1
ATOM 665 C CA . THR A 1 92 ? -10.537 8.100 13.034 1.00 94.00 92 THR A CA 1
ATOM 666 C C . THR A 1 92 ? -9.304 8.346 12.183 1.00 94.00 92 THR A C 1
ATOM 668 O O . THR A 1 92 ? -8.380 9.031 12.617 1.00 94.00 92 THR A O 1
ATOM 671 N N . ASP A 1 93 ? -9.305 7.799 10.972 1.00 93.62 93 ASP A N 1
ATOM 672 C CA . ASP A 1 93 ? -8.310 8.115 9.953 1.00 93.62 93 ASP A CA 1
ATOM 673 C C . ASP A 1 93 ? -8.823 9.291 9.110 1.00 93.62 93 ASP A C 1
ATOM 675 O O . ASP A 1 93 ? -9.854 9.190 8.441 1.00 93.62 93 ASP A O 1
ATOM 679 N N . THR A 1 94 ? -8.142 10.435 9.196 1.00 94.94 94 THR A N 1
ATOM 680 C CA . THR A 1 94 ? -8.542 11.668 8.504 1.00 94.94 94 THR A CA 1
ATOM 681 C C . THR A 1 94 ? -8.025 11.748 7.071 1.00 94.94 94 THR A C 1
ATOM 683 O O . THR A 1 94 ? -8.488 12.607 6.319 1.00 94.94 94 THR A O 1
ATOM 686 N N . HIS A 1 95 ? -7.092 10.877 6.668 1.00 93.94 95 HIS A N 1
ATOM 687 C CA . HIS A 1 95 ? -6.545 10.866 5.316 1.00 93.94 95 HIS A CA 1
ATOM 688 C C . HIS A 1 95 ? -6.010 9.484 4.938 1.00 93.94 95 HIS A C 1
ATOM 690 O O . HIS A 1 95 ? -4.856 9.141 5.195 1.00 93.94 95 HIS A O 1
ATOM 696 N N . ILE A 1 96 ? -6.831 8.736 4.201 1.00 91.69 96 ILE A N 1
ATOM 697 C CA . ILE A 1 96 ? -6.465 7.440 3.636 1.00 91.69 96 ILE A CA 1
ATOM 698 C C . ILE A 1 96 ? -6.854 7.354 2.162 1.00 91.69 96 ILE A C 1
ATOM 700 O O . ILE A 1 96 ? -7.870 7.882 1.712 1.00 91.69 96 ILE A O 1
ATOM 704 N N . HIS A 1 97 ? -6.067 6.606 1.395 1.00 90.38 97 HIS A N 1
ATOM 705 C CA . HIS A 1 97 ? -6.361 6.279 0.002 1.00 90.38 97 HIS A CA 1
ATOM 706 C C . HIS A 1 97 ? -6.986 4.880 -0.126 1.00 90.38 97 HIS A C 1
ATOM 708 O O . HIS A 1 97 ? -6.507 4.059 -0.906 1.00 90.38 97 HIS A O 1
ATOM 714 N N . ALA A 1 98 ? -8.045 4.599 0.642 1.00 92.06 98 ALA A N 1
ATOM 715 C CA . ALA A 1 98 ? -8.634 3.258 0.755 1.00 92.06 98 ALA A CA 1
ATOM 716 C C . ALA A 1 98 ? -9.190 2.731 -0.580 1.00 92.06 98 ALA A C 1
ATOM 718 O O . ALA A 1 98 ? -8.917 1.599 -0.961 1.00 92.06 98 ALA A O 1
ATOM 719 N N . ILE A 1 99 ? -9.898 3.571 -1.344 1.00 92.00 99 ILE A N 1
ATOM 720 C CA . ILE A 1 99 ? -10.418 3.180 -2.666 1.00 92.00 99 ILE A CA 1
ATOM 721 C C . ILE A 1 99 ? -9.279 2.913 -3.653 1.00 92.00 99 ILE A C 1
ATOM 723 O O . ILE A 1 99 ? -9.306 1.905 -4.350 1.00 92.00 99 ILE A O 1
ATOM 727 N N . ARG A 1 100 ? -8.254 3.775 -3.680 1.00 89.00 100 ARG A N 1
ATOM 728 C CA . ARG A 1 100 ? -7.069 3.582 -4.530 1.00 89.00 100 ARG A CA 1
ATOM 729 C C . ARG A 1 100 ? -6.364 2.269 -4.187 1.00 89.00 100 ARG A C 1
ATOM 731 O O . ARG A 1 100 ? -6.106 1.483 -5.084 1.00 89.00 100 ARG A O 1
ATOM 738 N N . GLY A 1 101 ? -6.076 2.037 -2.902 1.00 89.88 101 GLY A N 1
ATOM 739 C CA . GLY A 1 101 ? -5.426 0.806 -2.442 1.00 89.88 101 GLY A CA 1
ATOM 740 C C . GLY A 1 101 ? -6.260 -0.437 -2.749 1.00 89.88 101 GLY A C 1
ATOM 741 O O . GLY A 1 101 ? -5.725 -1.434 -3.216 1.00 89.88 101 GLY A O 1
ATOM 742 N N . GLY A 1 102 ? -7.581 -0.357 -2.579 1.00 94.81 102 GLY A N 1
ATOM 743 C CA . GLY A 1 102 ? -8.478 -1.457 -2.910 1.00 94.81 102 GLY A CA 1
ATOM 744 C C . GLY A 1 102 ? -8.538 -1.776 -4.405 1.00 94.81 102 GLY A C 1
ATOM 745 O O . GLY A 1 102 ? -8.549 -2.944 -4.771 1.00 94.81 102 GLY A O 1
ATOM 746 N N . GLN A 1 103 ? -8.510 -0.775 -5.291 1.00 94.50 103 GLN A N 1
ATOM 747 C CA . GLN A 1 103 ? -8.570 -0.989 -6.746 1.00 94.50 103 GLN A CA 1
ATOM 748 C C . GLN A 1 103 ? -7.410 -1.825 -7.305 1.00 94.50 103 GLN A C 1
ATOM 750 O O . GLN A 1 103 ? -7.562 -2.427 -8.366 1.00 94.50 103 GLN A O 1
ATOM 755 N N . THR A 1 104 ? -6.269 -1.869 -6.622 1.00 94.31 104 THR A N 1
ATOM 756 C CA . THR A 1 104 ? -5.082 -2.621 -7.052 1.00 94.31 104 THR A CA 1
ATOM 757 C C . THR A 1 104 ? -4.593 -3.618 -6.005 1.00 94.31 104 THR A C 1
ATOM 759 O O . THR A 1 104 ? -3.514 -4.181 -6.163 1.00 94.31 104 THR A O 1
ATOM 762 N N . TRP A 1 105 ? -5.414 -3.927 -4.994 1.00 94.25 105 TRP A N 1
ATOM 763 C CA . TRP A 1 105 ? -5.045 -4.799 -3.872 1.00 94.25 105 TRP A CA 1
ATOM 764 C C . TRP A 1 105 ? -4.538 -6.182 -4.298 1.00 94.25 105 TRP A C 1
ATOM 766 O O . TRP A 1 105 ? -3.560 -6.688 -3.763 1.00 94.25 105 TRP A O 1
ATOM 776 N N . THR A 1 106 ? -5.188 -6.795 -5.287 1.00 93.25 106 THR A N 1
ATOM 777 C CA . THR A 1 106 ? -4.809 -8.110 -5.834 1.00 93.25 106 THR A CA 1
ATOM 778 C C . THR A 1 106 ? -3.702 -8.035 -6.882 1.00 93.25 106 THR A C 1
ATOM 780 O O . THR A 1 106 ? -3.160 -9.062 -7.291 1.00 93.25 106 THR A O 1
ATOM 783 N N . PHE A 1 107 ? -3.387 -6.827 -7.350 1.00 94.81 107 PHE A N 1
ATOM 784 C CA . PHE A 1 107 ? -2.374 -6.575 -8.366 1.00 94.81 107 PHE A CA 1
ATOM 785 C C . PHE A 1 107 ? -1.016 -6.218 -7.754 1.00 94.81 107 PHE A C 1
ATOM 787 O O . PHE A 1 107 ? 0.018 -6.535 -8.346 1.00 94.81 107 PHE A O 1
ATOM 794 N N . GLU A 1 108 ? -0.997 -5.569 -6.596 1.00 95.44 108 GLU A N 1
ATOM 795 C CA . GLU A 1 108 ? 0.224 -5.194 -5.888 1.00 95.44 108 GLU A CA 1
ATOM 796 C C . GLU A 1 108 ? 0.782 -6.351 -5.049 1.00 95.44 108 GLU A C 1
ATOM 798 O O . GLU A 1 108 ? 0.050 -7.150 -4.471 1.00 95.44 108 GLU A O 1
ATOM 803 N N . THR A 1 109 ? 2.106 -6.409 -4.963 1.00 96.56 109 THR A N 1
ATOM 804 C CA . THR A 1 109 ? 2.847 -7.160 -3.954 1.00 96.56 109 THR A CA 1
ATOM 805 C C . THR A 1 109 ? 3.225 -6.190 -2.842 1.00 96.56 109 THR A C 1
ATOM 807 O O . THR A 1 109 ? 3.698 -5.084 -3.109 1.00 96.56 109 THR A O 1
ATOM 810 N N . TYR A 1 110 ? 3.069 -6.612 -1.591 1.00 95.88 110 TYR A N 1
ATOM 811 C CA . TYR A 1 110 ? 3.375 -5.779 -0.435 1.00 95.88 110 TYR A CA 1
ATOM 812 C C . TYR A 1 110 ? 4.631 -6.250 0.292 1.00 95.88 110 TYR A C 1
ATOM 814 O O . TYR A 1 110 ? 4.831 -7.445 0.517 1.00 95.88 110 TYR A O 1
ATOM 822 N N . TRP A 1 111 ? 5.484 -5.297 0.663 1.00 97.81 111 TRP A N 1
ATOM 823 C CA . TRP A 1 111 ? 6.779 -5.555 1.301 1.00 97.81 111 TRP A CA 1
ATOM 824 C C . TRP A 1 111 ? 6.875 -4.999 2.727 1.00 97.81 111 TRP A C 1
ATOM 826 O O . TRP A 1 111 ? 7.962 -5.007 3.302 1.00 97.81 111 TRP A O 1
ATOM 836 N N . TYR A 1 112 ? 5.768 -4.540 3.323 1.00 94.75 112 TYR A N 1
ATOM 837 C CA . TYR A 1 112 ? 5.775 -3.867 4.634 1.00 94.75 112 TYR A CA 1
ATOM 838 C C . TYR A 1 112 ? 6.219 -4.791 5.780 1.00 94.75 112 TYR A C 1
ATOM 840 O O . TYR A 1 112 ? 6.605 -4.326 6.846 1.00 94.75 112 TYR A O 1
ATOM 848 N N . ASP A 1 113 ? 6.173 -6.101 5.553 1.00 95.94 113 ASP A N 1
ATOM 849 C CA . ASP A 1 113 ? 6.547 -7.180 6.464 1.00 95.94 113 ASP A CA 1
ATOM 850 C C . ASP A 1 113 ? 7.781 -7.965 5.964 1.00 95.94 113 ASP A C 1
ATOM 852 O O . ASP A 1 113 ? 8.014 -9.099 6.380 1.00 95.94 113 ASP A O 1
ATOM 856 N N . SER A 1 114 ? 8.555 -7.404 5.029 1.00 98.00 114 SER A N 1
ATOM 857 C CA . SER A 1 114 ? 9.772 -8.021 4.483 1.00 98.00 114 SER A CA 1
ATOM 858 C C . SER A 1 114 ? 11.028 -7.388 5.098 1.00 98.00 114 SER A C 1
ATOM 860 O O . SER A 1 114 ? 11.356 -6.254 4.741 1.00 98.00 114 SER A O 1
ATOM 862 N N . PRO A 1 115 ? 11.763 -8.099 5.978 1.00 97.75 115 PRO A N 1
ATOM 863 C CA . PRO A 1 115 ? 12.930 -7.553 6.678 1.00 97.75 115 PRO A CA 1
ATOM 864 C C . PRO A 1 115 ? 14.236 -7.638 5.871 1.00 97.75 115 PRO A C 1
ATOM 866 O O . PRO A 1 115 ? 15.272 -7.164 6.328 1.00 97.75 115 PRO A O 1
ATOM 869 N N . SER A 1 116 ? 14.236 -8.254 4.686 1.00 98.69 116 SER A N 1
ATOM 870 C CA . SER A 1 116 ? 15.410 -8.360 3.810 1.00 98.69 116 SER A CA 1
ATOM 871 C C . SER A 1 116 ? 15.022 -8.259 2.337 1.00 98.69 116 SER A C 1
ATOM 873 O O . SER A 1 116 ? 13.879 -8.547 1.964 1.00 98.69 116 SER A O 1
ATOM 875 N N . LEU A 1 117 ? 15.980 -7.894 1.479 1.00 98.62 117 LEU A N 1
ATOM 876 C CA . LEU A 1 117 ? 15.768 -7.920 0.030 1.00 98.62 117 LEU A CA 1
ATOM 877 C C . LEU A 1 117 ? 15.516 -9.334 -0.481 1.00 98.62 117 LEU A C 1
ATOM 879 O O . LEU A 1 117 ? 14.736 -9.511 -1.414 1.00 98.62 117 LEU A O 1
ATOM 883 N N . LYS A 1 118 ? 16.125 -10.347 0.144 1.00 98.44 118 LYS A N 1
ATOM 884 C CA . LYS A 1 118 ? 15.835 -11.743 -0.183 1.00 98.44 118 LYS A CA 1
ATOM 885 C C . LYS A 1 118 ? 14.344 -12.052 0.005 1.00 98.44 118 LYS A C 1
ATOM 887 O O . LYS A 1 118 ? 13.719 -12.550 -0.927 1.00 98.44 118 LYS A O 1
ATOM 892 N N . ASP A 1 119 ? 13.768 -11.719 1.161 1.00 98.50 119 ASP A N 1
ATOM 893 C CA . ASP A 1 119 ? 12.351 -11.992 1.450 1.00 98.50 119 ASP A CA 1
ATOM 894 C C . ASP A 1 119 ? 11.417 -11.199 0.527 1.00 98.50 119 ASP A C 1
ATOM 896 O O . ASP A 1 119 ? 10.424 -11.728 0.025 1.00 98.50 119 ASP A O 1
ATOM 900 N N . ALA A 1 120 ? 11.761 -9.937 0.259 1.00 98.56 120 ALA A N 1
ATOM 901 C CA . ALA A 1 120 ? 11.030 -9.073 -0.660 1.00 98.56 120 ALA A CA 1
ATOM 902 C C . ALA A 1 120 ? 11.005 -9.641 -2.094 1.00 98.56 120 ALA A C 1
ATOM 904 O O . ALA A 1 120 ? 9.938 -9.771 -2.701 1.00 98.56 120 ALA A O 1
ATOM 905 N N . LEU A 1 121 ? 12.167 -10.035 -2.625 1.00 98.62 121 LEU A N 1
ATOM 906 C CA . LEU A 1 121 ? 12.289 -10.618 -3.962 1.00 98.62 121 LEU A CA 1
ATOM 907 C C . LEU A 1 121 ? 11.630 -12.001 -4.052 1.00 98.62 121 LEU A C 1
ATOM 909 O O . LEU A 1 121 ? 11.040 -12.316 -5.083 1.00 98.62 121 LEU A O 1
ATOM 913 N N . ASP A 1 122 ? 11.673 -12.810 -2.992 1.00 98.38 122 ASP A N 1
ATOM 914 C CA . ASP A 1 122 ? 10.998 -14.112 -2.956 1.00 98.38 122 ASP A CA 1
ATOM 915 C C . ASP A 1 122 ? 9.467 -13.967 -2.960 1.00 98.38 122 ASP A C 1
ATOM 917 O O . ASP A 1 122 ? 8.792 -14.681 -3.704 1.00 98.38 122 ASP A O 1
ATOM 921 N N . LYS A 1 123 ? 8.908 -12.998 -2.217 1.00 97.94 123 LYS A N 1
ATOM 922 C CA . LYS A 1 123 ? 7.475 -12.655 -2.302 1.00 97.94 123 LYS A CA 1
ATOM 923 C C . LYS A 1 123 ? 7.092 -12.182 -3.703 1.00 97.94 123 LYS A C 1
ATOM 925 O O . LYS A 1 123 ? 6.104 -12.652 -4.260 1.00 97.94 123 LYS A O 1
ATOM 930 N N . LEU A 1 124 ? 7.910 -11.312 -4.296 1.00 97.75 124 LEU A N 1
ATOM 931 C CA . LEU A 1 124 ? 7.681 -10.800 -5.646 1.00 97.75 124 LEU A CA 1
ATOM 932 C C . LEU A 1 124 ? 7.689 -11.925 -6.698 1.00 97.75 124 LEU A C 1
ATOM 934 O O . LEU A 1 124 ? 6.813 -11.972 -7.558 1.00 97.75 124 LEU A O 1
ATOM 938 N N . ARG A 1 125 ? 8.632 -12.874 -6.597 1.00 97.94 125 ARG A N 1
ATOM 939 C CA . ARG A 1 125 ? 8.677 -14.088 -7.434 1.00 97.94 125 ARG A CA 1
ATOM 940 C C . ARG A 1 125 ? 7.443 -14.960 -7.252 1.00 97.94 125 ARG A C 1
ATOM 942 O O . ARG A 1 125 ? 6.887 -15.446 -8.232 1.00 97.94 125 ARG A O 1
ATOM 949 N N . ALA A 1 126 ? 7.018 -15.180 -6.009 1.00 97.19 126 ALA A N 1
ATOM 950 C CA . ALA A 1 126 ? 5.840 -15.990 -5.719 1.00 97.19 126 ALA A CA 1
ATOM 951 C C . ALA A 1 126 ? 4.569 -15.390 -6.341 1.00 97.19 126 ALA A C 1
ATOM 953 O O . ALA A 1 126 ? 3.740 -16.139 -6.858 1.00 97.19 126 ALA A O 1
ATOM 954 N N . ASP A 1 127 ? 4.436 -14.063 -6.337 1.00 95.44 127 ASP A N 1
ATOM 955 C CA . ASP A 1 127 ? 3.320 -13.374 -6.988 1.00 95.44 127 ASP A CA 1
ATOM 956 C C . ASP A 1 127 ? 3.418 -13.412 -8.513 1.00 95.44 127 ASP A C 1
ATOM 958 O O . ASP A 1 127 ? 2.400 -13.624 -9.172 1.00 95.44 127 ASP A O 1
ATOM 962 N N . ALA A 1 128 ? 4.620 -13.276 -9.077 1.00 96.44 128 ALA A N 1
ATOM 963 C CA . ALA A 1 128 ? 4.849 -13.416 -10.513 1.00 96.44 128 ALA A CA 1
ATOM 964 C C . ALA A 1 128 ? 4.457 -14.804 -11.031 1.00 96.44 128 ALA A C 1
ATOM 966 O O . ALA A 1 128 ? 3.719 -14.912 -12.003 1.00 96.44 128 ALA A O 1
ATOM 967 N N . ASN A 1 129 ? 4.850 -15.864 -10.316 1.00 95.50 129 ASN A N 1
ATOM 968 C CA . ASN A 1 129 ? 4.570 -17.256 -10.686 1.00 95.50 129 ASN A CA 1
ATOM 969 C C . ASN A 1 129 ? 3.072 -17.606 -10.721 1.00 95.50 129 ASN A C 1
ATOM 971 O O . ASN A 1 129 ? 2.692 -18.647 -11.255 1.00 95.50 129 ASN A O 1
ATOM 975 N N . ARG A 1 130 ? 2.210 -16.772 -10.127 1.00 93.38 130 ARG A N 1
ATOM 976 C CA . ARG A 1 130 ? 0.747 -16.932 -10.172 1.00 93.38 130 ARG A CA 1
ATOM 977 C C . ARG A 1 130 ? 0.106 -16.189 -11.344 1.00 93.38 130 ARG A C 1
ATOM 979 O O . ARG A 1 130 ? -1.107 -16.286 -11.521 1.00 93.38 130 ARG A O 1
ATOM 986 N N . ARG A 1 131 ? 0.885 -15.431 -12.117 1.00 92.12 131 ARG A N 1
ATOM 987 C CA . ARG A 1 131 ? 0.407 -14.620 -13.237 1.00 92.12 131 ARG A CA 1
ATOM 988 C C . ARG A 1 131 ? 0.833 -15.240 -14.569 1.00 92.12 131 ARG A C 1
ATOM 990 O O . ARG A 1 131 ? 1.882 -15.874 -14.650 1.00 92.12 131 ARG A O 1
ATOM 997 N N . PRO A 1 132 ? 0.048 -15.043 -15.639 1.00 92.00 132 PRO A N 1
ATOM 998 C CA . PRO A 1 132 ? 0.506 -15.301 -16.997 1.00 92.00 132 PRO A CA 1
ATOM 999 C C . PRO A 1 132 ? 1.801 -14.550 -17.323 1.00 92.00 132 PRO A C 1
ATOM 1001 O O . PRO A 1 132 ? 2.024 -13.446 -16.820 1.00 92.00 132 PRO A O 1
ATOM 1004 N N . HIS A 1 133 ? 2.604 -15.133 -18.215 1.00 89.25 133 HIS A N 1
ATOM 1005 C CA . HIS A 1 133 ? 3.819 -14.521 -18.760 1.00 89.25 133 HIS A CA 1
ATOM 1006 C C . HIS A 1 133 ? 3.566 -13.074 -19.217 1.00 89.25 133 HIS A C 1
ATOM 1008 O O . HIS A 1 133 ? 2.470 -12.751 -19.682 1.00 89.25 133 HIS A O 1
ATOM 1014 N N . ASP A 1 134 ? 4.572 -12.208 -19.085 1.00 88.81 134 ASP A N 1
ATOM 1015 C CA . ASP A 1 134 ? 4.518 -10.780 -19.435 1.00 88.81 134 ASP A CA 1
ATOM 1016 C C . ASP A 1 134 ? 3.508 -9.915 -18.671 1.00 88.81 134 ASP A C 1
ATOM 1018 O O . ASP A 1 134 ? 3.423 -8.710 -18.920 1.00 88.81 134 ASP A O 1
ATOM 1022 N N . GLN A 1 135 ? 2.776 -10.461 -17.698 1.00 94.56 135 GLN A N 1
ATOM 1023 C CA . GLN A 1 135 ? 2.002 -9.612 -16.802 1.00 94.56 135 GLN A CA 1
ATOM 1024 C C . GLN A 1 135 ? 2.905 -8.890 -15.810 1.00 94.56 135 GLN A C 1
ATOM 1026 O O . GLN A 1 135 ? 3.792 -9.491 -15.199 1.00 94.56 135 GLN A O 1
ATOM 1031 N N . TRP A 1 136 ? 2.617 -7.602 -15.627 1.00 97.75 136 TRP A N 1
ATOM 1032 C CA . TRP A 1 136 ? 3.280 -6.754 -14.651 1.00 97.75 136 TRP A CA 1
ATOM 1033 C C . TRP A 1 136 ? 3.117 -7.287 -13.235 1.00 97.75 136 TRP A C 1
ATOM 1035 O O . TRP A 1 136 ? 2.036 -7.727 -12.836 1.00 97.75 136 TRP A O 1
ATOM 1045 N N . VAL A 1 137 ? 4.194 -7.172 -12.465 1.00 97.06 137 VAL A N 1
ATOM 1046 C CA . VAL A 1 137 ? 4.201 -7.333 -11.011 1.00 97.06 137 VAL A CA 1
ATOM 1047 C C . VAL A 1 137 ? 4.698 -6.028 -10.415 1.00 97.06 137 VAL A C 1
ATOM 1049 O O . VAL A 1 137 ? 5.696 -5.471 -10.880 1.00 97.06 137 VAL A O 1
ATOM 1052 N N . ALA A 1 138 ? 3.987 -5.507 -9.421 1.00 97.69 138 ALA A N 1
ATOM 1053 C CA . ALA A 1 138 ? 4.241 -4.167 -8.926 1.00 97.69 138 ALA A CA 1
ATOM 1054 C C . ALA A 1 138 ? 4.254 -4.095 -7.405 1.00 97.69 138 ALA A C 1
ATOM 1056 O O . ALA A 1 138 ? 3.463 -4.753 -6.742 1.00 97.69 138 ALA A O 1
ATOM 1057 N N . VAL A 1 139 ? 5.116 -3.233 -6.878 1.00 97.75 139 VAL A N 1
ATOM 1058 C CA . VAL A 1 139 ? 5.161 -2.834 -5.470 1.00 97.75 139 VAL A CA 1
ATOM 1059 C C . VAL A 1 139 ? 5.041 -1.315 -5.448 1.00 97.75 139 VAL A C 1
ATOM 1061 O O . VAL A 1 139 ? 5.952 -0.619 -5.905 1.00 97.75 139 VAL A O 1
ATOM 1064 N N . VAL A 1 140 ? 3.914 -0.783 -4.968 1.00 95.38 140 VAL A N 1
ATOM 1065 C CA . VAL A 1 140 ? 3.612 0.658 -5.033 1.00 95.38 140 VAL A CA 1
ATOM 1066 C C . VAL A 1 140 ? 3.628 1.274 -3.641 1.00 95.38 140 VAL A C 1
ATOM 1068 O O . VAL A 1 140 ? 2.605 1.451 -2.980 1.00 95.38 140 VAL A O 1
ATOM 1071 N N . GLY A 1 141 ? 4.832 1.605 -3.176 1.00 88.50 141 GLY A N 1
ATOM 1072 C CA . GLY A 1 141 ? 5.065 1.874 -1.760 1.00 88.50 141 GLY A CA 1
ATOM 1073 C C . GLY A 1 141 ? 5.071 0.573 -0.958 1.00 88.50 141 GLY A C 1
ATOM 1074 O O . GLY A 1 141 ? 5.371 -0.480 -1.504 1.00 88.50 141 GLY A O 1
ATOM 1075 N N . SER A 1 142 ? 4.757 0.631 0.339 1.00 91.75 142 SER A N 1
ATOM 1076 C CA . SER A 1 142 ? 4.875 -0.494 1.293 1.00 91.75 142 SER A CA 1
ATOM 1077 C C . SER A 1 142 ? 6.301 -0.965 1.602 1.00 91.75 142 SER A C 1
ATOM 1079 O O . SER A 1 142 ? 6.488 -2.043 2.147 1.00 91.75 142 SER A O 1
ATOM 1081 N N . TRP A 1 143 ? 7.318 -0.165 1.293 1.00 97.25 143 TRP A N 1
ATOM 1082 C CA . TRP A 1 143 ? 8.691 -0.457 1.689 1.00 97.25 143 TRP A CA 1
ATOM 1083 C C . TRP A 1 143 ? 9.510 0.819 1.839 1.00 97.25 143 TRP A C 1
ATOM 1085 O O . TRP A 1 143 ? 9.222 1.839 1.207 1.00 97.25 143 TRP A O 1
ATOM 1095 N N . ILE A 1 144 ? 10.565 0.735 2.643 1.00 97.38 144 ILE A N 1
ATOM 1096 C CA . ILE A 1 144 ? 11.646 1.719 2.698 1.00 97.38 144 ILE A CA 1
ATOM 1097 C C . ILE A 1 144 ? 12.999 0.991 2.664 1.00 97.38 144 ILE A C 1
ATOM 1099 O O . ILE A 1 144 ? 13.113 -0.074 3.266 1.00 97.38 144 ILE A O 1
ATOM 1103 N N . PRO A 1 145 ? 14.053 1.539 2.030 1.00 97.12 145 PRO A N 1
ATOM 1104 C CA . PRO A 1 145 ? 15.378 0.907 1.999 1.00 97.12 145 PRO A CA 1
ATOM 1105 C C . PRO A 1 145 ? 15.913 0.498 3.379 1.00 97.12 145 PRO A C 1
ATOM 1107 O O . PRO A 1 145 ? 16.529 -0.555 3.519 1.00 97.12 145 PRO A O 1
ATOM 1110 N N . ALA A 1 146 ? 15.641 1.321 4.397 1.00 97.25 146 ALA A N 1
ATOM 1111 C CA . ALA A 1 146 ? 16.135 1.131 5.757 1.00 97.25 146 ALA A CA 1
ATOM 1112 C C . ALA A 1 146 ? 15.472 -0.022 6.526 1.00 97.25 146 ALA A C 1
ATOM 1114 O O . ALA A 1 146 ? 15.963 -0.398 7.585 1.00 97.25 146 ALA A O 1
ATOM 1115 N N . GLN A 1 147 ? 14.366 -0.582 6.021 1.00 97.44 147 GLN A N 1
ATOM 1116 C CA . GLN A 1 147 ? 13.723 -1.733 6.661 1.00 97.44 147 GLN A CA 1
ATOM 1117 C C . GLN A 1 147 ? 14.446 -3.047 6.345 1.00 97.44 147 GLN A C 1
ATOM 1119 O O . GLN A 1 147 ? 14.254 -4.038 7.045 1.00 97.44 147 GLN A O 1
ATOM 1124 N N . PHE A 1 148 ? 15.228 -3.070 5.263 1.00 98.50 148 PHE A N 1
ATOM 1125 C CA . PHE A 1 148 ? 15.923 -4.264 4.817 1.00 98.50 148 PHE A CA 1
ATOM 1126 C C . PHE A 1 148 ? 17.243 -4.428 5.566 1.00 98.50 148 PHE A C 1
ATOM 1128 O O . PHE A 1 148 ? 17.947 -3.449 5.813 1.00 98.50 148 PHE A O 1
ATOM 1135 N N . ALA A 1 149 ? 17.627 -5.671 5.847 1.00 98.56 149 ALA A N 1
ATOM 1136 C CA . ALA A 1 149 ? 18.921 -6.015 6.433 1.00 98.56 149 ALA A CA 1
ATOM 1137 C C . ALA A 1 149 ? 20.110 -5.441 5.636 1.00 98.56 149 ALA A C 1
ATOM 113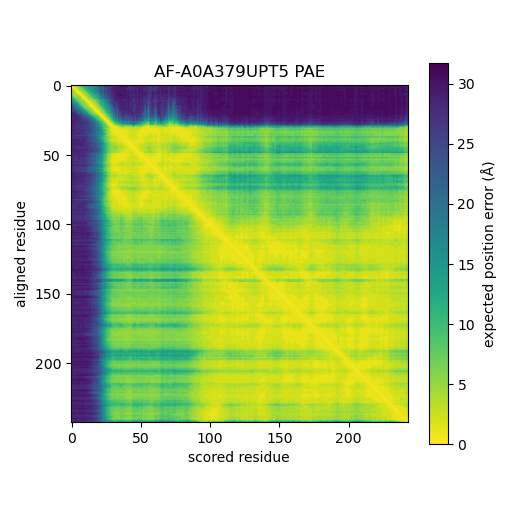9 O O . ALA A 1 149 ? 21.141 -5.096 6.209 1.00 98.56 149 ALA A O 1
ATOM 1140 N N . GLU A 1 150 ? 19.961 -5.299 4.317 1.00 98.44 150 GLU A N 1
ATOM 1141 C CA . GLU A 1 150 ? 20.954 -4.709 3.420 1.00 98.44 150 GLU A CA 1
ATOM 1142 C C . GLU A 1 150 ? 21.006 -3.171 3.482 1.00 98.44 150 GLU A C 1
ATOM 1144 O O . GLU A 1 150 ? 21.937 -2.575 2.937 1.00 98.44 150 GLU A O 1
ATOM 1149 N N . ASN A 1 151 ? 20.022 -2.526 4.120 1.00 98.00 151 ASN A N 1
ATOM 1150 C CA . ASN A 1 151 ? 19.891 -1.074 4.274 1.00 98.00 151 ASN A CA 1
ATOM 1151 C C . ASN A 1 151 ? 19.987 -0.301 2.940 1.00 98.00 151 ASN A C 1
ATOM 1153 O O . ASN A 1 151 ? 20.623 0.751 2.840 1.00 98.00 151 ASN A O 1
ATOM 1157 N N . ARG A 1 152 ? 19.389 -0.855 1.877 1.00 98.19 152 ARG A N 1
ATOM 1158 C CA . ARG A 1 152 ? 19.392 -0.293 0.517 1.00 98.19 152 ARG A CA 1
ATOM 1159 C C . ARG A 1 152 ? 18.173 -0.742 -0.283 1.00 98.19 152 ARG A C 1
ATOM 1161 O O . ARG A 1 152 ? 17.546 -1.745 0.032 1.00 98.19 152 ARG A O 1
ATOM 1168 N N . ALA A 1 153 ? 17.885 -0.036 -1.370 1.00 98.19 153 ALA A N 1
ATOM 1169 C CA . ALA A 1 153 ? 16.913 -0.479 -2.366 1.00 98.19 153 ALA A CA 1
ATOM 1170 C C . ALA A 1 153 ? 17.413 -1.709 -3.161 1.00 98.19 153 ALA A C 1
ATOM 1172 O O . ALA A 1 153 ? 18.632 -1.934 -3.244 1.00 98.19 153 ALA A O 1
ATOM 1173 N N . PRO A 1 154 ? 16.503 -2.486 -3.783 1.00 98.31 154 PRO A N 1
ATOM 1174 C CA . PRO A 1 154 ? 16.897 -3.471 -4.783 1.00 98.31 154 PRO A CA 1
ATOM 1175 C C . PRO A 1 154 ? 17.527 -2.782 -5.998 1.00 98.31 154 PRO A C 1
ATOM 1177 O O . PRO A 1 154 ? 17.244 -1.625 -6.308 1.00 98.31 154 PRO A O 1
ATOM 1180 N N . THR A 1 155 ? 18.372 -3.510 -6.715 1.00 98.56 155 THR A N 1
ATOM 1181 C CA . THR A 1 155 ? 18.926 -3.072 -7.999 1.00 98.56 155 THR A CA 1
ATOM 1182 C C . THR A 1 155 ? 18.068 -3.565 -9.165 1.00 98.56 155 THR A C 1
ATOM 1184 O O . THR A 1 155 ? 17.404 -4.598 -9.081 1.00 98.56 155 THR A O 1
ATOM 1187 N N . VAL A 1 156 ? 18.129 -2.869 -10.304 1.00 98.50 156 VAL A N 1
ATOM 1188 C CA . VAL A 1 156 ? 17.477 -3.307 -11.554 1.00 98.50 156 VAL A CA 1
ATOM 1189 C C . VAL A 1 156 ? 17.968 -4.694 -11.988 1.00 98.50 156 VAL A C 1
ATOM 1191 O O . VAL A 1 156 ? 17.180 -5.498 -12.484 1.00 98.50 156 VAL A O 1
ATOM 1194 N N . ALA A 1 157 ? 19.242 -5.017 -11.743 1.00 98.56 157 ALA A N 1
ATOM 1195 C CA . ALA A 1 157 ? 19.805 -6.338 -12.015 1.00 98.56 157 ALA A CA 1
ATOM 1196 C C . ALA A 1 157 ? 19.190 -7.432 -11.125 1.00 98.56 157 ALA A C 1
ATOM 1198 O O . ALA A 1 157 ? 18.811 -8.483 -11.635 1.00 98.56 157 ALA A O 1
ATOM 1199 N N . GLU A 1 158 ? 19.029 -7.184 -9.821 1.00 98.69 158 GLU A N 1
ATOM 1200 C CA . GLU A 1 158 ? 18.361 -8.124 -8.907 1.00 98.69 158 GLU A CA 1
ATOM 1201 C C . GLU A 1 158 ? 16.897 -8.348 -9.293 1.00 98.69 158 GLU A C 1
ATOM 1203 O O . GLU A 1 158 ? 16.443 -9.491 -9.302 1.00 98.69 158 GLU A O 1
ATOM 1208 N N . LEU A 1 159 ? 16.177 -7.287 -9.676 1.00 98.75 159 LEU A N 1
ATOM 1209 C CA . LEU A 1 159 ? 14.799 -7.394 -10.164 1.00 98.75 159 LEU A CA 1
ATOM 1210 C C . LEU A 1 159 ? 14.721 -8.188 -11.473 1.00 98.75 159 LEU A C 1
ATOM 1212 O O . LEU A 1 159 ? 13.842 -9.027 -11.633 1.00 98.75 159 LEU A O 1
ATOM 1216 N N . SER A 1 160 ? 15.657 -7.958 -12.396 1.00 98.56 160 SER A N 1
ATOM 1217 C CA . SER A 1 160 ? 15.721 -8.680 -13.676 1.00 98.56 160 SER A CA 1
ATOM 1218 C C . SER A 1 160 ? 16.065 -10.154 -13.480 1.00 98.56 160 SER A C 1
ATOM 1220 O O . SER A 1 160 ? 15.489 -11.012 -14.135 1.00 98.56 160 SER A O 1
ATOM 1222 N N . HIS A 1 161 ? 16.966 -10.464 -12.547 1.00 98.25 161 HIS A N 1
ATOM 1223 C CA . HIS A 1 161 ? 17.291 -11.842 -12.193 1.00 98.25 161 HIS A CA 1
ATOM 1224 C C . HIS A 1 161 ? 16.133 -12.537 -11.470 1.00 98.25 161 HIS A C 1
ATOM 1226 O O . HIS A 1 161 ? 15.901 -13.727 -11.664 1.00 98.25 161 HIS A O 1
ATOM 1232 N N . ALA A 1 162 ? 15.406 -11.813 -10.617 1.00 97.75 162 ALA A N 1
ATOM 1233 C CA . ALA A 1 162 ? 14.257 -12.359 -9.914 1.00 97.75 162 ALA A CA 1
ATOM 1234 C C . ALA A 1 162 ? 13.068 -12.622 -10.843 1.00 97.75 162 ALA A C 1
ATOM 1236 O O . ALA A 1 162 ? 12.372 -13.610 -10.642 1.00 97.75 162 ALA A O 1
ATOM 1237 N N . LEU A 1 163 ? 12.859 -11.759 -11.837 1.00 97.50 163 LEU A N 1
ATOM 1238 C CA . LEU A 1 163 ? 11.716 -11.781 -12.743 1.00 97.50 163 LEU A CA 1
ATOM 1239 C C . LEU A 1 163 ? 12.184 -11.701 -14.206 1.00 97.50 163 LEU A C 1
ATOM 1241 O O . LEU A 1 163 ? 12.020 -10.654 -14.836 1.00 97.50 163 LEU A O 1
ATOM 1245 N N . PRO A 1 164 ? 12.780 -12.771 -14.760 1.00 95.44 164 PRO A N 1
ATOM 1246 C CA . PRO A 1 164 ? 13.254 -12.758 -16.147 1.00 95.44 164 PRO A CA 1
ATOM 1247 C C . PRO A 1 164 ? 12.102 -12.639 -17.160 1.00 95.44 164 PRO A C 1
ATOM 1249 O O . PRO A 1 164 ? 12.253 -11.994 -18.195 1.00 95.44 164 PRO A O 1
ATOM 1252 N N . ASP A 1 165 ? 10.941 -13.197 -16.813 1.00 95.12 165 ASP A N 1
ATOM 1253 C CA . ASP A 1 165 ? 9.798 -13.410 -17.712 1.00 95.12 165 ASP A CA 1
ATOM 1254 C C . ASP A 1 165 ? 8.637 -12.423 -17.477 1.00 95.12 165 ASP A C 1
ATOM 1256 O O . ASP A 1 165 ? 7.589 -12.486 -18.123 1.00 95.12 165 ASP A O 1
ATOM 1260 N N . HIS A 1 166 ? 8.804 -11.499 -16.525 1.00 98.06 166 HIS A N 1
ATOM 1261 C CA . HIS A 1 166 ? 7.768 -10.548 -16.127 1.00 98.06 166 HIS A CA 1
ATOM 1262 C C . HIS A 1 166 ? 8.332 -9.133 -16.007 1.00 98.06 166 HIS A C 1
ATOM 1264 O O . HIS A 1 166 ? 9.384 -8.944 -15.388 1.00 98.06 166 HIS A O 1
ATOM 1270 N N . PRO A 1 167 ? 7.642 -8.108 -16.535 1.00 98.44 167 PRO A N 1
ATOM 1271 C CA . PRO A 1 167 ? 7.995 -6.731 -16.240 1.00 98.44 167 PRO A CA 1
ATOM 1272 C C . PRO A 1 167 ? 7.681 -6.405 -14.770 1.00 98.44 167 PRO A C 1
ATOM 1274 O O . PRO A 1 167 ? 6.613 -6.729 -14.247 1.00 98.44 167 PRO A O 1
ATOM 1277 N N . ALA A 1 168 ? 8.633 -5.767 -14.094 1.00 98.50 168 ALA A N 1
ATOM 1278 C CA . ALA A 1 168 ? 8.530 -5.390 -12.687 1.00 98.50 168 ALA A CA 1
ATOM 1279 C C . ALA A 1 168 ? 8.450 -3.869 -12.540 1.00 98.50 168 ALA A C 1
ATOM 1281 O O . ALA A 1 168 ? 9.175 -3.164 -13.238 1.00 98.50 168 ALA A O 1
ATOM 1282 N N . TYR A 1 169 ? 7.631 -3.373 -11.610 1.00 98.62 169 TYR A N 1
ATOM 1283 C CA . TYR A 1 169 ? 7.552 -1.953 -11.247 1.00 98.62 169 TYR A CA 1
ATOM 1284 C C . TYR A 1 169 ? 7.627 -1.775 -9.727 1.00 98.62 169 TYR A C 1
ATOM 1286 O O . TYR A 1 169 ? 6.700 -2.137 -9.008 1.00 98.62 169 TYR A O 1
ATOM 1294 N N . ILE A 1 170 ? 8.726 -1.214 -9.222 1.00 98.62 170 ILE A N 1
ATOM 1295 C CA . ILE A 1 170 ? 8.971 -1.031 -7.786 1.00 98.62 170 ILE A CA 1
ATOM 1296 C C . ILE A 1 170 ? 9.089 0.460 -7.490 1.00 98.62 170 ILE A C 1
ATOM 1298 O O . ILE A 1 170 ? 10.103 1.083 -7.798 1.00 98.62 170 ILE A O 1
ATOM 1302 N N . GLN A 1 171 ? 8.058 1.043 -6.891 1.00 98.12 171 GLN A N 1
ATOM 1303 C CA . GLN A 1 171 ? 8.002 2.470 -6.593 1.00 98.12 171 GLN A CA 1
ATOM 1304 C C . GLN A 1 171 ? 8.409 2.748 -5.143 1.00 98.12 171 GLN A C 1
ATOM 1306 O O . GLN A 1 171 ? 7.838 2.179 -4.208 1.00 98.12 171 GLN A O 1
ATOM 1311 N N . TYR A 1 172 ? 9.374 3.653 -4.964 1.00 97.06 172 TYR A N 1
ATOM 1312 C CA . TYR A 1 172 ? 9.774 4.203 -3.673 1.00 97.06 172 TYR A CA 1
ATOM 1313 C C . TYR A 1 172 ? 9.143 5.584 -3.483 1.00 97.06 172 TYR A C 1
ATOM 1315 O O . TYR A 1 172 ? 9.633 6.591 -4.004 1.00 97.06 172 TYR A O 1
ATOM 1323 N N . LEU A 1 173 ? 8.041 5.619 -2.724 1.00 92.69 173 LEU A N 1
ATOM 1324 C CA . LEU A 1 173 ? 7.242 6.829 -2.501 1.00 92.69 173 LEU A CA 1
ATOM 1325 C C . LEU A 1 173 ? 6.973 7.546 -3.837 1.00 92.69 173 LEU A C 1
ATOM 1327 O O . LEU A 1 173 ? 6.523 6.912 -4.782 1.00 92.69 173 LEU A O 1
ATOM 1331 N N . TYR A 1 174 ? 7.256 8.840 -3.932 1.00 92.94 174 TYR A N 1
ATOM 1332 C CA . TYR A 1 174 ? 7.250 9.587 -5.193 1.00 92.94 174 TYR A CA 1
ATOM 1333 C C . TYR A 1 174 ? 8.653 10.104 -5.539 1.00 92.94 174 TYR A C 1
ATOM 1335 O O . TYR A 1 174 ? 8.789 11.075 -6.270 1.00 92.94 174 TYR A O 1
ATOM 1343 N N . ASP A 1 175 ? 9.696 9.483 -4.979 1.00 94.62 175 ASP A N 1
ATOM 1344 C CA . ASP A 1 175 ? 11.089 9.875 -5.217 1.00 94.62 175 ASP A CA 1
ATOM 1345 C C . ASP A 1 175 ? 11.608 9.231 -6.513 1.00 94.62 175 ASP A C 1
ATOM 1347 O O . ASP A 1 175 ? 12.111 9.907 -7.410 1.00 94.62 175 ASP A O 1
ATOM 1351 N N . TYR A 1 176 ? 11.408 7.916 -6.665 1.00 97.94 176 TYR A N 1
ATOM 1352 C CA . TYR A 1 176 ? 11.688 7.198 -7.909 1.00 97.94 176 TYR A CA 1
ATOM 1353 C C . TYR A 1 176 ? 10.902 5.885 -8.014 1.00 97.94 176 TYR A C 1
ATOM 1355 O O . TYR A 1 176 ? 10.394 5.351 -7.027 1.00 97.94 176 TYR A O 1
ATOM 1363 N N . ALA A 1 177 ? 10.877 5.317 -9.217 1.00 98.50 177 ALA A N 1
ATOM 1364 C CA . ALA A 1 177 ? 10.502 3.927 -9.448 1.00 98.50 177 ALA A CA 1
ATOM 1365 C C . ALA A 1 177 ? 11.619 3.174 -10.176 1.00 98.50 177 ALA A C 1
ATOM 1367 O O . ALA A 1 177 ? 12.423 3.769 -10.895 1.00 98.50 177 ALA A O 1
ATOM 1368 N N . LEU A 1 178 ? 11.673 1.862 -9.979 1.00 98.75 178 LEU A N 1
ATOM 1369 C CA . LEU A 1 178 ? 12.547 0.948 -10.698 1.00 98.75 178 LEU A CA 1
ATOM 1370 C C . LEU A 1 178 ? 11.700 0.041 -11.582 1.00 98.75 178 LEU A C 1
ATOM 1372 O O . LEU A 1 178 ? 10.733 -0.558 -11.113 1.00 98.75 178 LEU A O 1
ATOM 1376 N N . VAL A 1 179 ? 12.109 -0.102 -12.835 1.00 98.81 179 VAL A N 1
ATOM 1377 C CA . VAL A 1 179 ? 11.656 -1.162 -13.728 1.00 98.81 179 VAL A CA 1
ATOM 1378 C C . VAL A 1 179 ? 12.816 -2.092 -14.054 1.00 98.81 179 VAL A C 1
ATOM 1380 O O . VAL A 1 179 ? 13.955 -1.648 -14.202 1.00 98.81 179 VAL A O 1
ATOM 1383 N N . ASN A 1 180 ? 12.544 -3.395 -14.123 1.00 98.69 180 ASN A N 1
ATOM 1384 C CA . ASN A 1 180 ? 13.544 -4.379 -14.542 1.00 98.69 180 ASN A CA 1
ATOM 1385 C C . ASN A 1 180 ? 13.790 -4.315 -16.063 1.00 98.69 180 ASN A C 1
ATOM 1387 O O . ASN A 1 180 ? 13.131 -3.556 -16.775 1.00 98.69 180 ASN A O 1
ATOM 1391 N N . GLN A 1 181 ? 14.706 -5.142 -16.577 1.00 98.38 181 GLN A N 1
ATOM 1392 C CA . GLN A 1 181 ? 15.010 -5.186 -18.009 1.00 98.38 181 GLN A CA 1
ATOM 1393 C C . GLN A 1 181 ? 13.762 -5.460 -18.859 1.00 98.38 181 GLN A C 1
ATOM 1395 O O . GLN A 1 181 ? 13.514 -4.750 -19.829 1.00 98.38 181 GLN A O 1
ATOM 1400 N N . ARG A 1 182 ? 12.915 -6.415 -18.455 1.00 98.19 182 ARG A N 1
ATOM 1401 C CA . ARG A 1 182 ? 11.665 -6.691 -19.174 1.00 98.19 182 ARG A CA 1
ATOM 1402 C C . ARG A 1 182 ? 10.725 -5.483 -19.180 1.00 98.19 182 ARG A C 1
ATOM 1404 O O . ARG A 1 182 ? 10.093 -5.210 -20.193 1.00 98.19 182 ARG A O 1
ATOM 1411 N N . GLY A 1 183 ? 10.661 -4.729 -18.082 1.00 98.06 183 GLY A N 1
ATOM 1412 C CA . GLY A 1 183 ? 9.903 -3.481 -17.995 1.00 98.06 183 GLY A CA 1
ATOM 1413 C C . GLY A 1 183 ? 10.440 -2.386 -18.921 1.00 98.06 183 GLY A C 1
ATOM 1414 O O . GLY A 1 183 ? 9.645 -1.706 -19.563 1.00 98.06 183 GLY A O 1
ATOM 1415 N N . ILE A 1 184 ? 11.765 -2.250 -19.051 1.00 98.50 184 ILE A N 1
ATOM 1416 C CA . ILE A 1 184 ? 12.404 -1.353 -20.033 1.00 98.50 184 ILE A CA 1
ATOM 1417 C C . ILE A 1 184 ? 11.955 -1.708 -21.456 1.00 98.50 184 ILE A C 1
ATOM 1419 O O . ILE A 1 184 ? 11.596 -0.811 -22.224 1.00 98.50 184 ILE A O 1
ATOM 1423 N N . ASP A 1 185 ? 11.958 -3.002 -21.785 1.00 97.81 185 ASP A N 1
ATOM 1424 C CA . ASP A 1 185 ? 11.614 -3.509 -23.114 1.00 97.81 185 ASP A CA 1
ATOM 1425 C C . ASP A 1 185 ? 10.122 -3.307 -23.426 1.00 97.81 185 ASP A C 1
ATOM 1427 O O . ASP A 1 185 ? 9.776 -2.761 -24.472 1.00 97.81 185 ASP A O 1
ATOM 1431 N N . VAL A 1 186 ? 9.232 -3.685 -22.498 1.00 96.81 186 VAL A N 1
ATOM 1432 C CA . VAL A 1 186 ? 7.769 -3.563 -22.649 1.00 96.81 186 VAL A CA 1
ATOM 1433 C C . VAL A 1 186 ? 7.330 -2.102 -22.732 1.00 96.81 186 VAL A C 1
ATOM 1435 O O . VAL A 1 186 ? 6.453 -1.768 -23.526 1.00 96.81 186 VAL A O 1
ATOM 1438 N N . LEU A 1 187 ? 7.950 -1.216 -21.949 1.00 97.25 187 LEU A N 1
ATOM 1439 C CA . LEU A 1 187 ? 7.696 0.222 -22.030 1.00 97.25 187 LEU A CA 1
ATOM 1440 C C . LEU A 1 187 ? 8.396 0.880 -23.222 1.00 97.25 187 LEU A C 1
ATOM 1442 O O . LEU A 1 187 ? 8.208 2.073 -23.425 1.00 97.25 187 LEU A O 1
ATOM 1446 N N . GLY A 1 188 ? 9.224 0.164 -23.988 1.00 97.88 188 GLY A N 1
ATOM 1447 C CA . GLY A 1 188 ? 9.922 0.716 -25.147 1.00 97.88 188 GLY A CA 1
ATOM 1448 C C . GLY A 1 188 ? 10.842 1.892 -24.812 1.00 97.88 188 GLY A C 1
ATOM 1449 O O . GLY A 1 188 ? 11.017 2.785 -25.640 1.00 97.88 188 GLY A O 1
ATOM 1450 N N . LEU A 1 189 ? 11.438 1.936 -23.613 1.00 97.94 189 LEU A N 1
ATOM 1451 C CA . LEU A 1 189 ? 12.181 3.119 -23.136 1.00 97.94 189 LEU A CA 1
ATOM 1452 C C . LEU A 1 189 ? 13.433 3.439 -23.970 1.00 97.94 189 LEU A C 1
ATOM 1454 O O . LEU A 1 189 ? 13.966 4.549 -23.894 1.00 97.94 189 LEU A O 1
ATOM 1458 N N . ASN A 1 190 ? 13.902 2.479 -24.767 1.00 97.81 190 ASN A N 1
ATOM 1459 C CA . ASN A 1 190 ? 15.031 2.623 -25.687 1.00 97.81 190 ASN A CA 1
ATOM 1460 C C . ASN A 1 190 ? 14.607 2.758 -27.161 1.00 97.81 190 ASN A C 1
ATOM 1462 O O . ASN A 1 190 ? 15.469 2.781 -28.038 1.00 97.81 190 ASN A O 1
ATOM 1466 N N . ASN A 1 191 ? 13.306 2.869 -27.451 1.00 97.50 191 ASN A N 1
ATOM 1467 C CA . ASN A 1 191 ? 12.826 3.139 -28.805 1.00 97.50 191 ASN A CA 1
ATOM 1468 C C . ASN A 1 191 ? 13.289 4.520 -29.286 1.00 97.50 191 ASN A C 1
ATOM 1470 O O . ASN A 1 191 ? 13.621 5.403 -28.494 1.00 97.50 191 ASN A O 1
ATOM 1474 N N . THR A 1 192 ? 13.308 4.708 -30.606 1.00 93.44 192 THR A N 1
ATOM 1475 C CA . THR A 1 192 ? 13.646 5.988 -31.241 1.00 93.44 192 THR A CA 1
ATOM 1476 C C . THR A 1 192 ? 12.500 6.420 -32.170 1.00 93.44 192 THR A C 1
ATOM 1478 O O . THR A 1 192 ? 12.343 5.810 -33.228 1.00 93.44 192 THR A O 1
ATOM 1481 N N . PRO A 1 193 ? 11.706 7.451 -31.810 1.00 90.69 193 PRO A N 1
ATOM 1482 C CA . PRO A 1 193 ? 11.736 8.171 -30.531 1.00 90.69 193 PRO A CA 1
ATOM 1483 C C . PRO A 1 193 ? 11.243 7.296 -29.359 1.00 90.69 193 PRO A C 1
ATOM 1485 O O . PRO A 1 193 ? 10.470 6.359 -29.584 1.00 90.69 193 PRO A O 1
ATOM 1488 N N . PRO A 1 194 ? 11.670 7.576 -28.113 1.00 91.12 194 PRO A N 1
ATOM 1489 C CA . PRO A 1 194 ? 11.098 6.917 -26.946 1.00 91.12 194 PRO A CA 1
ATOM 1490 C C . PRO A 1 194 ? 9.630 7.343 -26.777 1.00 91.12 194 PRO A C 1
ATOM 1492 O O . PRO A 1 194 ? 9.262 8.437 -27.218 1.00 91.12 194 PRO A O 1
ATOM 1495 N N . PRO A 1 195 ? 8.785 6.512 -26.146 1.00 92.88 195 PRO A N 1
ATOM 1496 C CA . PRO A 1 195 ? 7.401 6.880 -25.896 1.00 92.88 195 PRO A CA 1
ATOM 1497 C C . PRO A 1 195 ? 7.314 8.064 -24.936 1.00 92.88 195 PRO A C 1
ATOM 1499 O O . PRO A 1 195 ? 8.123 8.203 -24.015 1.00 92.88 195 PRO A O 1
ATOM 1502 N N . ASP A 1 196 ? 6.300 8.896 -25.151 1.00 91.38 196 ASP A N 1
ATOM 1503 C CA . ASP A 1 196 ? 5.971 9.986 -24.243 1.00 91.38 196 ASP A CA 1
ATOM 1504 C C . ASP A 1 196 ? 5.259 9.427 -23.006 1.00 91.38 196 ASP A C 1
ATOM 1506 O O . ASP A 1 196 ? 4.085 9.053 -23.044 1.00 91.38 196 ASP A O 1
ATOM 1510 N N . LEU A 1 197 ? 6.007 9.323 -21.910 1.00 94.69 197 LEU A N 1
ATOM 1511 C CA . LEU A 1 197 ? 5.479 9.011 -20.589 1.00 94.69 197 LEU A CA 1
ATOM 1512 C C . LEU A 1 197 ? 5.330 10.334 -19.837 1.00 94.69 197 LEU A C 1
ATOM 1514 O O . LEU A 1 197 ? 6.285 10.809 -19.223 1.00 94.69 197 LEU A O 1
ATOM 1518 N N . ALA A 1 198 ? 4.145 10.943 -19.922 1.00 94.44 198 ALA A N 1
ATOM 1519 C CA . ALA A 1 198 ? 3.883 12.285 -19.410 1.00 94.44 198 ALA A CA 1
ATOM 1520 C C . ALA A 1 198 ? 4.403 12.480 -17.970 1.00 94.44 198 ALA A C 1
ATOM 1522 O O . ALA A 1 198 ? 4.020 11.770 -17.041 1.00 94.44 198 ALA A O 1
ATOM 1523 N N . GLY A 1 199 ? 5.308 13.449 -17.796 1.00 95.69 199 GLY A N 1
ATOM 1524 C CA . GLY A 1 199 ? 5.913 13.786 -16.501 1.00 95.69 199 GLY A CA 1
ATOM 1525 C C . GLY A 1 199 ? 6.958 12.791 -15.973 1.00 95.69 199 GLY A C 1
ATOM 1526 O O . GLY A 1 199 ? 7.567 13.059 -14.937 1.00 95.69 199 GLY A O 1
ATOM 1527 N N . ILE A 1 200 ? 7.213 11.678 -16.670 1.00 98.19 200 ILE A N 1
ATOM 1528 C CA . ILE A 1 200 ? 8.248 10.705 -16.313 1.00 98.19 200 ILE A CA 1
ATOM 1529 C C . ILE A 1 200 ? 9.568 11.065 -16.995 1.00 98.19 200 ILE A C 1
ATOM 1531 O O . ILE A 1 200 ? 9.690 11.101 -18.220 1.00 98.19 200 ILE A O 1
ATOM 1535 N N . ARG A 1 201 ? 10.610 11.249 -16.186 1.00 97.69 201 ARG A N 1
ATOM 1536 C CA . ARG A 1 201 ? 11.996 11.339 -16.642 1.00 97.69 201 ARG A CA 1
ATOM 1537 C C . ARG A 1 201 ? 12.693 9.997 -16.443 1.00 97.69 201 ARG A C 1
ATOM 1539 O O . ARG A 1 201 ? 12.878 9.544 -15.316 1.00 97.69 201 ARG A O 1
ATOM 1546 N N . VAL A 1 202 ? 13.133 9.396 -17.545 1.00 98.44 202 VAL A N 1
ATOM 1547 C CA . VAL A 1 202 ? 13.916 8.152 -17.548 1.00 98.44 202 VAL A CA 1
ATOM 1548 C C . VAL A 1 202 ? 15.385 8.471 -17.274 1.00 98.44 202 V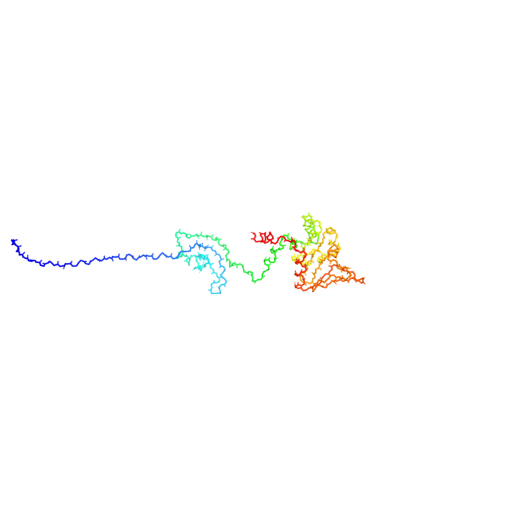AL A C 1
ATOM 1550 O O . VAL A 1 202 ? 15.980 9.304 -17.961 1.00 98.44 202 VAL A O 1
ATOM 1553 N N . GLU A 1 203 ? 15.986 7.816 -16.283 1.00 98.44 203 GLU A N 1
ATOM 1554 C CA . GLU A 1 203 ? 17.436 7.838 -16.099 1.00 98.44 203 GLU A CA 1
ATOM 1555 C C . GLU A 1 203 ? 18.113 7.061 -17.231 1.00 98.44 203 GLU A C 1
ATOM 1557 O O . GLU A 1 203 ? 17.716 5.941 -17.566 1.00 98.44 203 GLU A O 1
ATOM 1562 N N . ARG A 1 204 ? 19.137 7.668 -17.833 1.00 98.00 204 ARG A N 1
ATOM 1563 C CA . ARG A 1 204 ? 19.907 7.074 -18.925 1.00 98.00 204 ARG A CA 1
ATOM 1564 C C . ARG A 1 204 ? 21.380 7.010 -18.559 1.00 98.00 204 ARG A C 1
ATOM 1566 O O . ARG A 1 204 ? 21.895 7.906 -17.893 1.00 98.00 204 ARG A O 1
ATOM 1573 N N . ASP A 1 205 ? 22.039 5.948 -18.998 1.00 97.44 205 ASP A N 1
ATOM 1574 C CA . ASP A 1 205 ? 23.477 5.773 -18.844 1.00 97.44 205 ASP A CA 1
ATOM 1575 C C . ASP A 1 205 ? 24.277 6.639 -19.839 1.00 97.44 205 ASP A C 1
ATOM 1577 O O . ASP A 1 205 ? 23.726 7.368 -20.668 1.00 97.44 205 ASP A O 1
ATOM 1581 N N . ALA A 1 206 ? 25.608 6.534 -19.789 1.00 97.50 206 ALA A N 1
ATOM 1582 C CA . ALA A 1 206 ? 26.510 7.270 -20.678 1.00 97.50 206 ALA A CA 1
ATOM 1583 C C . ALA A 1 206 ? 26.341 6.933 -22.176 1.00 97.50 206 ALA A C 1
ATOM 1585 O O . ALA A 1 206 ? 26.822 7.680 -23.025 1.00 97.50 206 ALA A O 1
ATOM 1586 N N . LYS A 1 207 ? 25.678 5.819 -22.512 1.00 95.81 207 LYS A N 1
ATOM 1587 C CA . LYS A 1 207 ? 25.374 5.398 -23.887 1.00 95.81 207 LYS A CA 1
ATOM 1588 C C . LYS A 1 207 ? 23.964 5.817 -24.319 1.00 95.81 207 LYS A C 1
ATOM 1590 O O . LYS A 1 207 ? 23.556 5.495 -25.431 1.00 95.81 207 LYS A O 1
ATOM 1595 N N . GLY A 1 208 ? 23.213 6.506 -23.458 1.00 96.12 208 GLY A N 1
ATOM 1596 C CA . GLY A 1 208 ? 21.827 6.901 -23.704 1.00 96.12 208 GLY A CA 1
ATOM 1597 C C . GLY A 1 208 ? 20.803 5.783 -23.476 1.00 96.12 208 GLY A C 1
ATOM 1598 O O . GLY A 1 208 ? 19.618 5.986 -23.746 1.00 96.12 208 GLY A O 1
ATOM 1599 N N . SER A 1 209 ? 21.216 4.623 -22.961 1.00 97.62 209 SER A N 1
ATOM 1600 C CA . SER A 1 209 ? 20.310 3.507 -22.665 1.00 97.62 209 SER A CA 1
ATOM 1601 C C . SER A 1 209 ? 19.608 3.730 -21.327 1.00 97.62 209 SER A C 1
ATOM 1603 O O . SER A 1 209 ? 20.221 4.212 -20.377 1.00 97.62 209 SER A O 1
ATOM 1605 N N . ALA A 1 210 ? 18.320 3.402 -21.239 1.00 98.44 210 ALA A N 1
ATOM 1606 C CA . ALA A 1 210 ? 17.555 3.480 -19.998 1.00 98.44 210 ALA A CA 1
ATOM 1607 C C . ALA A 1 210 ? 18.170 2.566 -18.925 1.00 98.44 210 ALA A C 1
ATOM 1609 O O . ALA A 1 210 ? 18.420 1.392 -19.189 1.00 98.44 210 ALA A O 1
ATOM 1610 N N . THR A 1 211 ? 18.378 3.087 -17.713 1.00 98.56 211 THR A N 1
ATOM 1611 C CA . THR A 1 211 ? 18.924 2.304 -16.585 1.00 98.56 211 THR A CA 1
ATOM 1612 C C . THR A 1 211 ? 17.857 1.476 -15.872 1.00 98.56 211 THR A C 1
ATOM 1614 O O . THR A 1 211 ? 18.187 0.609 -15.070 1.00 98.56 211 THR A O 1
ATOM 1617 N N . GLY A 1 212 ? 16.579 1.771 -16.136 1.00 98.44 212 GLY A N 1
ATOM 1618 C CA . GLY A 1 212 ? 15.426 1.237 -15.415 1.00 98.44 212 GLY A CA 1
ATOM 1619 C C . GLY A 1 212 ? 14.981 2.104 -14.236 1.00 98.44 212 GLY A C 1
ATOM 1620 O O . GLY A 1 212 ? 13.925 1.847 -13.669 1.00 98.44 212 GLY A O 1
ATOM 1621 N N . LYS A 1 213 ? 15.720 3.161 -13.877 1.00 98.69 213 LYS A N 1
ATOM 1622 C CA . LYS A 1 213 ? 15.279 4.122 -12.859 1.00 98.69 213 LYS A CA 1
ATOM 1623 C C . LYS A 1 213 ? 14.463 5.255 -13.483 1.00 98.69 213 LYS A C 1
ATOM 1625 O O . LYS A 1 213 ? 14.873 5.874 -14.464 1.00 98.69 213 LYS A O 1
ATOM 1630 N N . LEU A 1 214 ? 13.301 5.527 -12.901 1.00 98.62 214 LEU A N 1
ATOM 1631 C CA . LEU A 1 214 ? 12.324 6.511 -13.361 1.00 98.62 214 LEU A CA 1
ATOM 1632 C C . LEU A 1 214 ? 12.097 7.562 -12.275 1.00 98.62 214 LEU A C 1
ATOM 1634 O O . LEU A 1 214 ? 11.994 7.223 -11.098 1.00 98.62 214 LEU A O 1
ATOM 1638 N N . PHE A 1 215 ? 11.966 8.822 -12.676 1.00 98.44 215 PHE A N 1
ATOM 1639 C CA . PHE A 1 215 ? 11.620 9.941 -11.802 1.00 98.44 215 PHE A CA 1
ATOM 1640 C C . PHE A 1 215 ? 10.326 10.591 -12.284 1.00 98.44 215 PHE A C 1
ATOM 1642 O O . PHE A 1 215 ? 10.107 10.687 -13.490 1.00 98.44 215 PHE A O 1
ATOM 1649 N N . GLY A 1 216 ? 9.502 11.078 -11.366 1.00 96.75 216 GLY A N 1
ATOM 1650 C CA . GLY A 1 216 ? 8.237 11.729 -11.684 1.00 96.75 216 GLY A CA 1
ATOM 1651 C C . GLY A 1 216 ? 7.590 12.309 -10.434 1.00 96.75 216 GLY A C 1
ATOM 1652 O 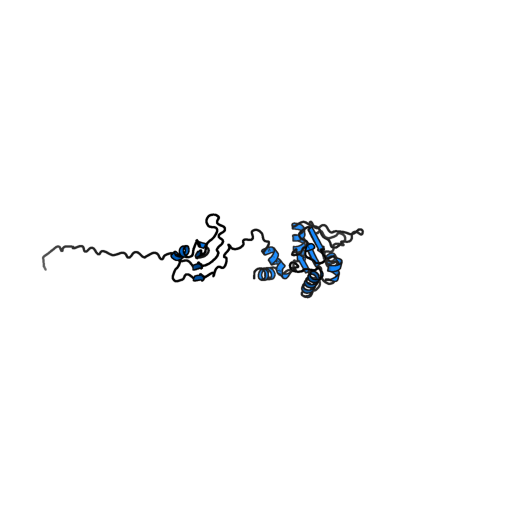O . GLY A 1 216 ? 8.043 12.053 -9.321 1.00 96.75 216 GLY A O 1
ATOM 1653 N N . ASP A 1 217 ? 6.543 13.103 -10.621 1.00 96.06 217 ASP A N 1
ATOM 1654 C CA . ASP A 1 217 ? 5.696 13.553 -9.521 1.00 96.06 217 ASP A CA 1
ATOM 1655 C C . ASP A 1 217 ? 4.549 12.559 -9.250 1.00 96.06 217 ASP A C 1
ATOM 1657 O O . ASP A 1 217 ? 4.464 11.472 -9.834 1.00 96.06 217 ASP A O 1
ATOM 1661 N N . ILE A 1 218 ? 3.645 12.938 -8.344 1.00 94.94 218 ILE A N 1
ATOM 1662 C CA . ILE A 1 218 ? 2.467 12.138 -7.992 1.00 94.94 218 ILE A CA 1
ATOM 1663 C C . ILE A 1 218 ? 1.607 11.841 -9.228 1.00 94.94 218 ILE A C 1
ATOM 1665 O O . ILE A 1 218 ? 1.144 10.713 -9.396 1.00 94.94 218 ILE A O 1
ATOM 1669 N N . ALA A 1 219 ? 1.377 12.833 -10.091 1.00 96.06 219 ALA A N 1
ATOM 1670 C CA . ALA A 1 219 ? 0.520 12.671 -11.258 1.00 96.06 219 ALA A CA 1
ATOM 1671 C C . ALA A 1 219 ? 1.161 11.731 -12.286 1.00 96.06 219 ALA A C 1
ATOM 1673 O O . ALA A 1 219 ? 0.489 10.823 -12.776 1.00 96.06 219 ALA A O 1
ATOM 1674 N N . ALA A 1 220 ? 2.458 11.897 -12.546 1.00 96.88 220 ALA A N 1
ATOM 1675 C CA . ALA A 1 220 ? 3.218 11.075 -13.478 1.00 96.88 220 ALA A CA 1
ATOM 1676 C C . ALA A 1 220 ? 3.235 9.598 -13.054 1.00 96.88 220 ALA A C 1
ATOM 1678 O O . ALA A 1 220 ? 2.889 8.717 -13.846 1.00 96.88 220 ALA A O 1
ATOM 1679 N N . PHE A 1 221 ? 3.561 9.309 -11.788 1.00 97.12 221 PHE A N 1
ATOM 1680 C CA . PHE A 1 221 ? 3.561 7.928 -11.295 1.00 97.12 221 PHE A CA 1
ATOM 1681 C C . PHE A 1 221 ? 2.158 7.321 -11.246 1.00 97.12 221 PHE A C 1
ATOM 1683 O O . PHE A 1 221 ? 1.998 6.155 -11.601 1.00 97.12 221 PHE A O 1
ATOM 1690 N N . ASN A 1 222 ? 1.127 8.097 -10.897 1.00 94.62 222 ASN A N 1
ATOM 1691 C CA . ASN A 1 222 ? -0.253 7.610 -10.944 1.00 94.62 222 ASN A CA 1
ATOM 1692 C C . ASN A 1 222 ? -0.686 7.249 -12.373 1.00 94.62 222 ASN A C 1
ATOM 1694 O O . ASN A 1 222 ? -1.334 6.222 -12.568 1.00 94.62 222 ASN A O 1
ATOM 1698 N N . GLN A 1 223 ? -0.323 8.059 -13.373 1.00 95.56 223 GLN A N 1
ATOM 1699 C CA . GLN A 1 223 ? -0.642 7.779 -14.777 1.00 95.56 223 GLN A CA 1
ATOM 1700 C C . GLN A 1 223 ? 0.098 6.545 -15.298 1.00 95.56 223 GLN A C 1
ATOM 1702 O O . GLN A 1 223 ? -0.522 5.667 -15.903 1.00 95.56 223 GLN A O 1
ATOM 1707 N N . LEU A 1 224 ? 1.402 6.436 -15.023 1.00 97.06 224 LEU A N 1
ATOM 1708 C CA . LEU A 1 224 ? 2.185 5.263 -15.403 1.00 97.06 224 LEU A CA 1
ATOM 1709 C C . LEU A 1 224 ? 1.642 3.996 -14.732 1.00 97.06 224 LEU A C 1
ATOM 1711 O O . LEU A 1 224 ? 1.418 2.990 -15.406 1.00 97.06 224 LEU A O 1
ATOM 1715 N N . PHE A 1 225 ? 1.370 4.053 -13.425 1.00 96.12 225 PHE A N 1
ATOM 1716 C CA . PHE A 1 225 ? 0.842 2.906 -12.698 1.00 96.12 225 PHE A CA 1
ATOM 1717 C C . PHE A 1 225 ? -0.537 2.482 -13.220 1.00 96.12 225 PHE A C 1
ATOM 1719 O O . PHE A 1 225 ? -0.780 1.292 -13.419 1.00 96.12 225 PHE A O 1
ATOM 1726 N N . ALA A 1 226 ? -1.424 3.436 -13.522 1.00 94.81 226 ALA A N 1
ATOM 1727 C CA . ALA A 1 226 ? -2.729 3.151 -14.120 1.00 94.81 226 ALA A CA 1
ATOM 1728 C C . ALA A 1 226 ? -2.621 2.468 -15.496 1.00 94.81 226 ALA A C 1
ATOM 1730 O O . ALA A 1 226 ? -3.459 1.627 -15.824 1.00 94.81 226 ALA A O 1
ATOM 1731 N N . SER A 1 227 ? -1.590 2.800 -16.282 1.00 95.00 227 SER A N 1
ATOM 1732 C CA . SER A 1 227 ? -1.308 2.151 -17.567 1.00 95.00 227 SER A CA 1
ATOM 1733 C C . SER A 1 227 ? -0.883 0.688 -17.383 1.00 95.00 227 SER A C 1
ATOM 1735 O O . SER A 1 227 ? -1.492 -0.215 -17.964 1.00 95.00 227 SER A O 1
ATOM 1737 N N . ILE A 1 228 ? 0.101 0.427 -16.513 1.00 95.44 228 ILE A N 1
ATOM 1738 C CA . ILE A 1 228 ? 0.635 -0.933 -16.315 1.00 95.44 228 ILE A CA 1
ATOM 1739 C C . ILE A 1 228 ? -0.316 -1.856 -15.537 1.00 95.44 228 ILE A C 1
ATOM 1741 O O . ILE A 1 228 ? -0.234 -3.072 -15.677 1.00 95.44 228 ILE A O 1
ATOM 1745 N N . SER A 1 229 ? -1.232 -1.287 -14.747 1.00 95.00 229 SER A N 1
ATOM 1746 C CA . SER A 1 229 ? -2.281 -2.007 -14.004 1.00 95.00 229 SER A CA 1
ATOM 1747 C C . SER A 1 229 ? -3.644 -1.979 -14.709 1.00 95.00 229 SER A C 1
ATOM 1749 O O . SER A 1 229 ? -4.680 -2.246 -14.098 1.00 95.00 229 SER A O 1
ATOM 1751 N N . SER A 1 230 ? -3.682 -1.648 -16.002 1.00 92.69 230 SER A N 1
ATOM 1752 C CA . SER A 1 230 ? -4.930 -1.492 -16.764 1.00 92.69 230 SER A CA 1
ATOM 1753 C C . SER A 1 230 ? -5.798 -2.756 -16.818 1.00 92.69 230 SER A C 1
ATOM 1755 O O . SER A 1 230 ? -7.015 -2.648 -16.964 1.00 92.69 230 SER A O 1
ATOM 1757 N N . ASN A 1 231 ? -5.197 -3.936 -16.648 1.00 90.38 231 ASN A N 1
ATOM 1758 C CA . ASN A 1 231 ? -5.869 -5.236 -16.601 1.00 90.38 231 ASN A CA 1
ATOM 1759 C C . ASN A 1 231 ? -6.177 -5.738 -15.174 1.00 90.38 231 ASN A C 1
ATOM 1761 O O . ASN A 1 231 ? -6.623 -6.875 -15.027 1.00 90.38 231 ASN A O 1
ATOM 1765 N N . ALA A 1 232 ? -5.923 -4.940 -14.131 1.00 91.62 232 ALA A N 1
ATOM 1766 C CA . ALA A 1 232 ? -6.203 -5.333 -12.753 1.00 91.62 232 ALA A CA 1
ATOM 1767 C C . ALA A 1 232 ? -7.712 -5.529 -12.515 1.00 91.62 232 ALA A C 1
ATOM 1769 O O . ALA A 1 232 ? -8.536 -4.714 -12.942 1.00 91.62 232 ALA A O 1
ATOM 1770 N N . ASP A 1 233 ? -8.074 -6.581 -11.775 1.00 94.06 233 ASP A N 1
ATOM 1771 C CA . ASP A 1 233 ? -9.446 -6.801 -11.309 1.00 94.06 233 ASP A CA 1
ATOM 1772 C C . ASP A 1 233 ? -9.776 -5.836 -10.162 1.00 94.06 233 ASP A C 1
ATOM 1774 O O . ASP A 1 233 ? -9.601 -6.141 -8.980 1.00 94.06 233 ASP A O 1
ATOM 1778 N N . ARG A 1 234 ? -10.244 -4.640 -10.527 1.00 95.31 234 ARG A N 1
ATOM 1779 C CA . ARG A 1 234 ? -10.533 -3.568 -9.566 1.00 95.31 234 ARG A CA 1
ATOM 1780 C C . ARG A 1 234 ? -11.683 -3.908 -8.626 1.00 95.31 234 ARG A C 1
ATOM 1782 O O . ARG A 1 234 ? -11.646 -3.514 -7.463 1.00 95.31 234 ARG A O 1
ATOM 1789 N N . GLU A 1 235 ? -12.709 -4.604 -9.113 1.00 95.19 235 GLU A N 1
ATOM 1790 C CA . GLU A 1 235 ? -13.850 -4.979 -8.276 1.00 95.19 235 GLU A CA 1
ATOM 1791 C C . GLU A 1 235 ? -13.452 -6.079 -7.290 1.00 95.19 235 GLU A C 1
ATOM 1793 O O . GLU A 1 235 ? -13.724 -5.952 -6.094 1.00 95.19 235 GLU A O 1
ATOM 1798 N N . GLY A 1 236 ? -12.766 -7.124 -7.763 1.00 95.56 236 GLY A N 1
ATOM 1799 C CA . GLY A 1 236 ? -12.227 -8.173 -6.902 1.00 95.56 236 GLY A CA 1
ATOM 1800 C C . GLY A 1 236 ? -11.245 -7.624 -5.869 1.00 95.56 236 GLY A C 1
ATOM 1801 O O . GLY A 1 236 ? -11.350 -7.968 -4.691 1.00 95.56 236 GLY A O 1
ATOM 1802 N N . GLY A 1 237 ? -10.371 -6.698 -6.278 1.00 95.31 237 GLY A N 1
ATOM 1803 C CA . GLY A 1 237 ? -9.461 -5.979 -5.389 1.00 95.31 237 GLY A CA 1
ATOM 1804 C C . GLY A 1 237 ? -10.199 -5.246 -4.268 1.00 95.31 237 GLY A C 1
ATOM 1805 O O . GLY A 1 237 ? -9.943 -5.502 -3.091 1.00 95.31 237 GLY A O 1
ATOM 1806 N N . LEU A 1 238 ? -11.188 -4.411 -4.611 1.00 96.19 238 LEU A N 1
ATOM 1807 C CA . LEU A 1 238 ? -11.999 -3.683 -3.628 1.00 96.19 238 LEU A CA 1
ATOM 1808 C C . LEU A 1 238 ? -12.733 -4.642 -2.683 1.00 96.19 238 LEU A C 1
ATOM 1810 O O . LEU A 1 238 ? -12.758 -4.427 -1.471 1.00 96.19 238 LEU A O 1
ATOM 1814 N N . ARG A 1 239 ? -13.302 -5.727 -3.222 1.00 95.81 239 ARG A N 1
ATOM 1815 C CA . ARG A 1 239 ? -13.991 -6.748 -2.427 1.00 95.81 239 ARG A CA 1
ATOM 1816 C C . ARG A 1 239 ? -13.064 -7.489 -1.480 1.00 95.81 239 ARG A C 1
ATOM 1818 O O . ARG A 1 239 ? -13.574 -8.006 -0.500 1.00 95.81 239 ARG A O 1
ATOM 1825 N N . GLN A 1 240 ? -11.776 -7.630 -1.774 1.00 94.62 240 GLN A N 1
ATOM 1826 C CA . GLN A 1 240 ? -10.833 -8.280 -0.866 1.00 94.62 240 GLN A CA 1
ATOM 1827 C C . GLN A 1 240 ? -10.250 -7.296 0.151 1.00 94.62 240 GLN A C 1
ATOM 1829 O O . GLN A 1 240 ? -10.040 -7.681 1.294 1.00 94.62 240 GLN A O 1
ATOM 1834 N N . PHE A 1 241 ? -10.043 -6.041 -0.246 1.00 94.56 241 PHE A N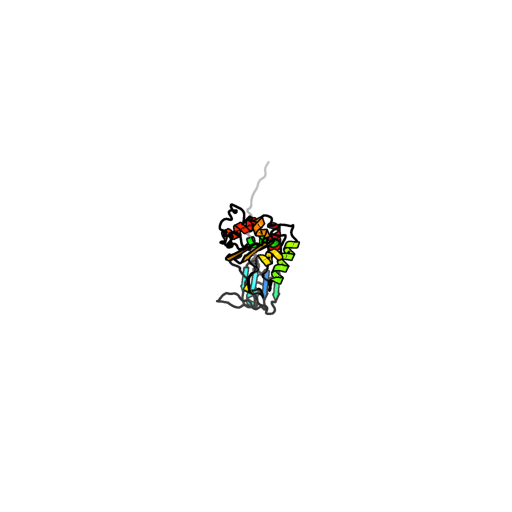 1
ATOM 1835 C CA . PHE A 1 241 ? -9.507 -4.991 0.617 1.00 94.56 241 PHE A CA 1
ATOM 1836 C C . PHE A 1 241 ? -10.440 -4.629 1.784 1.00 94.56 241 PHE A C 1
ATOM 1838 O O . PHE A 1 241 ? -9.971 -4.389 2.890 1.00 94.56 241 PHE A O 1
ATOM 1845 N N . PHE A 1 242 ? -11.757 -4.591 1.549 1.00 94.06 242 PHE A N 1
ATOM 1846 C CA . PHE A 1 242 ? -12.763 -4.206 2.553 1.00 94.06 242 PHE A CA 1
ATOM 1847 C C . PHE A 1 242 ? -13.455 -5.394 3.254 1.00 94.06 242 PHE A C 1
ATOM 1849 O O . PHE A 1 242 ? -14.543 -5.218 3.806 1.00 94.06 242 PHE A O 1
ATOM 1856 N N . ARG A 1 243 ? -12.881 -6.600 3.190 1.00 87.94 243 ARG A N 1
ATOM 1857 C CA . ARG A 1 243 ? -13.367 -7.775 3.940 1.00 87.94 243 ARG A CA 1
ATOM 1858 C C . ARG A 1 243 ? -12.822 -7.790 5.357 1.00 87.94 243 ARG A C 1
ATOM 1860 O O . ARG A 1 243 ? -13.603 -8.197 6.242 1.00 87.94 243 ARG A O 1
#

Secondary structure (DSSP, 8-state):
----------PPPPP----------PPPP--SEEEESSEEE---TTS-EESEEEEETTEEEEEESGGGGGGG--TTPEEEE-TT-EE-PPP--SS--HHHHHHTTTTB---TT--SHHHHHHHHHHHHTTS-TT--EEEESS--GGGSTT-SPPPHHHHHHH-SSS-EEEEETTTEEEE-HHHHHHTTTTSSSPP--TTPEEEE-TTS-EEEEEE--HHHHHHHHHHHTTT--HHHHHHHHT-